Protein AF-A0A0G1J5B2-F1 (afdb_monomer)

pLDDT: mean 84.14, std 12.1, range [44.88, 95.38]

Solvent-accessible surface area (backbone atoms only — not comparable to full-atom values): 15389 Å² total; per-residue (Å²): 105,71,66,62,61,64,64,46,62,61,66,51,30,64,76,39,78,86,56,56,70,41,63,63,60,54,52,50,52,48,51,27,60,70,57,47,62,95,57,46,58,61,53,52,46,52,53,52,52,52,53,61,74,73,55,92,75,88,86,52,67,68,63,54,46,38,50,56,50,47,46,53,51,48,55,27,38,26,77,76,66,52,75,52,75,78,37,58,68,76,79,87,57,57,74,67,55,50,52,47,50,51,48,51,52,49,40,56,64,41,30,42,86,41,73,35,63,89,50,61,81,48,59,56,52,80,39,68,15,57,45,81,55,97,68,28,40,30,38,41,35,36,36,37,79,36,93,66,50,29,30,56,52,52,45,41,75,32,77,82,16,32,63,40,37,49,50,55,52,36,57,53,47,46,65,26,80,66,26,56,86,39,74,39,69,64,36,14,51,94,42,34,40,59,43,75,39,97,77,54,44,74,31,39,37,28,30,46,73,67,63,83,39,58,87,59,44,44,81,28,92,54,77,92,32,57,64,54,70,69,54,36,47,49,50,28,49,53,50,51,51,32,38,77,70,67,28,42,41,66,43,94,46,30,64,64,50,45,48,52,52,32,52,53,49,52,55,53,38,52,53,54,57,60,76,75,108

Organism: NCBI:txid1618402

Structure (mmCIF, N/CA/C/O backbone):
data_AF-A0A0G1J5B2-F1
#
_entry.id   AF-A0A0G1J5B2-F1
#
loop_
_atom_site.group_PDB
_atom_site.id
_atom_site.type_symbol
_atom_site.label_atom_id
_atom_site.label_alt_id
_atom_site.label_comp_id
_atom_site.label_asym_id
_atom_site.label_entity_id
_atom_site.label_seq_id
_atom_site.pdbx_PDB_ins_code
_atom_site.Cartn_x
_atom_site.Cartn_y
_atom_site.Cartn_z
_atom_site.occupancy
_atom_site.B_iso_or_equiv
_atom_site.auth_seq_id
_atom_site.auth_comp_id
_atom_site.auth_asym_id
_atom_site.auth_atom_id
_atom_site.pdbx_PDB_model_num
ATOM 1 N N . MET A 1 1 ? 18.701 13.550 -7.975 1.00 66.88 1 MET A N 1
ATOM 2 C CA . MET A 1 1 ? 17.396 13.453 -8.665 1.00 66.88 1 MET A CA 1
ATOM 3 C C . MET A 1 1 ? 17.499 13.577 -10.177 1.00 66.88 1 MET A C 1
ATOM 5 O O . MET A 1 1 ? 17.097 12.637 -10.845 1.00 66.88 1 MET A O 1
ATOM 9 N N . ASP A 1 2 ? 18.109 14.622 -10.740 1.00 71.00 2 ASP A N 1
ATOM 10 C CA . ASP A 1 2 ? 18.198 14.768 -12.211 1.00 71.00 2 ASP A CA 1
ATOM 11 C C . ASP A 1 2 ? 18.887 13.581 -12.911 1.00 71.00 2 ASP A C 1
ATOM 13 O O . ASP A 1 2 ? 18.412 13.097 -13.934 1.00 71.00 2 ASP A O 1
ATOM 17 N N . ARG A 1 3 ? 19.930 13.003 -12.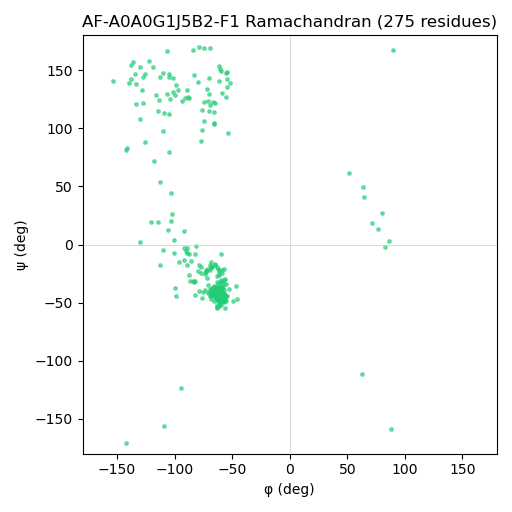291 1.00 66.94 3 ARG A N 1
ATOM 18 C CA . ARG A 1 3 ? 20.573 11.768 -12.782 1.00 66.94 3 ARG A CA 1
ATOM 19 C C . ARG A 1 3 ? 19.641 10.547 -12.797 1.00 66.94 3 ARG A C 1
ATOM 21 O O . ARG A 1 3 ? 19.709 9.763 -13.734 1.00 66.94 3 ARG A O 1
ATOM 28 N N . LEU A 1 4 ? 18.769 10.395 -11.797 1.00 71.81 4 LEU A N 1
ATOM 29 C CA . LEU A 1 4 ? 17.788 9.301 -11.730 1.00 71.81 4 LEU A CA 1
ATOM 30 C C . LEU A 1 4 ? 16.735 9.446 -12.842 1.00 71.81 4 LEU A C 1
ATOM 32 O O . LEU A 1 4 ? 16.361 8.468 -13.486 1.00 71.81 4 LEU A O 1
ATOM 36 N N . VAL A 1 5 ? 16.296 10.682 -13.093 1.00 66.81 5 VAL A N 1
ATOM 37 C CA . VAL A 1 5 ? 15.305 11.021 -14.124 1.00 66.81 5 VAL A CA 1
ATOM 38 C C . VAL A 1 5 ? 15.849 10.802 -15.542 1.00 66.81 5 VAL A C 1
ATOM 40 O O . VAL A 1 5 ? 15.108 10.352 -16.421 1.00 66.81 5 VAL A O 1
ATOM 43 N N . ASP A 1 6 ? 17.132 11.095 -15.765 1.00 64.19 6 ASP A N 1
ATOM 44 C CA . ASP A 1 6 ? 17.760 11.004 -17.086 1.00 64.19 6 ASP A CA 1
ATOM 45 C C . ASP A 1 6 ? 18.228 9.591 -17.464 1.00 64.19 6 ASP A C 1
ATOM 47 O O . ASP A 1 6 ? 18.182 9.243 -18.646 1.00 64.19 6 ASP A O 1
ATOM 51 N N . VAL A 1 7 ? 18.651 8.771 -16.494 1.00 55.06 7 VAL A N 1
ATOM 52 C CA . VAL A 1 7 ? 19.247 7.447 -16.758 1.00 55.06 7 VAL A CA 1
ATOM 53 C C . VAL A 1 7 ? 18.195 6.345 -16.951 1.00 55.06 7 VAL A C 1
ATOM 55 O O . VAL A 1 7 ? 18.415 5.446 -17.754 1.00 55.06 7 VAL A O 1
ATOM 58 N N . ASN A 1 8 ? 17.026 6.414 -16.303 1.00 56.69 8 ASN A N 1
ATOM 59 C CA . ASN A 1 8 ? 16.130 5.247 -16.230 1.00 56.69 8 ASN A CA 1
ATOM 60 C C . ASN A 1 8 ? 14.950 5.240 -17.213 1.00 56.69 8 ASN A C 1
ATOM 62 O O . ASN A 1 8 ? 14.608 4.197 -17.765 1.00 56.69 8 ASN A O 1
ATOM 66 N N . LEU A 1 9 ? 14.330 6.387 -17.500 1.00 57.84 9 LEU A N 1
ATOM 67 C CA . LEU A 1 9 ? 13.081 6.386 -18.277 1.00 57.84 9 LEU A CA 1
ATOM 68 C C . LEU A 1 9 ? 13.286 6.209 -19.786 1.00 57.84 9 LEU A C 1
ATOM 70 O O . LEU A 1 9 ? 12.328 5.902 -20.487 1.00 57.84 9 LEU A O 1
ATOM 74 N N . ARG A 1 10 ? 14.492 6.428 -20.320 1.00 55.06 10 ARG A N 1
ATOM 75 C CA . ARG A 1 10 ? 14.755 6.250 -21.760 1.00 55.06 10 ARG A CA 1
ATOM 76 C C . ARG A 1 10 ? 15.027 4.793 -22.124 1.00 55.06 10 ARG A C 1
ATOM 78 O O . ARG A 1 10 ? 14.465 4.315 -23.105 1.00 55.06 10 ARG A O 1
ATOM 85 N N . ASP A 1 11 ? 15.827 4.092 -21.325 1.00 55.94 11 ASP A N 1
ATOM 86 C CA . ASP A 1 11 ? 16.266 2.728 -21.641 1.00 55.94 11 ASP A CA 1
ATOM 87 C C . ASP A 1 11 ? 15.224 1.663 -21.272 1.00 55.94 11 ASP A C 1
ATOM 89 O O . ASP A 1 11 ? 15.107 0.653 -21.970 1.00 55.94 11 ASP A O 1
ATOM 93 N N . VAL A 1 12 ? 14.424 1.892 -20.223 1.00 56.06 12 VAL A N 1
ATOM 94 C CA . VAL A 1 12 ? 13.358 0.960 -19.820 1.00 56.06 12 VAL A CA 1
ATOM 95 C C . VAL A 1 12 ? 12.149 1.068 -20.752 1.00 56.06 12 VAL A C 1
ATOM 97 O O . VAL A 1 12 ? 11.695 0.058 -21.289 1.00 56.06 12 VAL A O 1
ATOM 100 N N . ASN A 1 13 ? 11.699 2.287 -21.064 1.00 53.47 13 ASN A N 1
ATOM 101 C CA . ASN A 1 13 ? 10.573 2.502 -21.979 1.00 53.47 13 ASN A CA 1
ATOM 102 C C . ASN A 1 13 ? 10.888 2.126 -23.440 1.00 53.47 13 ASN A C 1
ATOM 104 O O . ASN A 1 13 ? 9.974 1.874 -24.220 1.00 53.47 13 ASN A O 1
ATOM 108 N N . ALA A 1 14 ? 12.166 2.037 -23.831 1.00 53.38 14 ALA A N 1
ATOM 109 C CA . ALA A 1 14 ? 12.558 1.530 -25.148 1.00 53.38 14 ALA A CA 1
ATOM 110 C C . ALA A 1 14 ? 12.280 0.023 -25.328 1.00 53.38 14 ALA A C 1
ATOM 112 O O . ALA A 1 14 ? 12.217 -0.455 -26.461 1.00 53.38 14 ALA A O 1
ATOM 113 N N . ARG A 1 15 ? 12.117 -0.730 -24.230 1.00 54.84 15 ARG A N 1
ATOM 114 C CA . ARG A 1 15 ? 11.831 -2.176 -24.248 1.00 54.84 15 ARG A CA 1
ATOM 115 C C . ARG A 1 15 ? 10.338 -2.499 -24.343 1.00 54.84 15 ARG A C 1
ATOM 117 O O . ARG A 1 15 ? 10.001 -3.659 -24.559 1.00 54.84 15 ARG A O 1
ATOM 124 N N . ASP A 1 16 ? 9.476 -1.490 -24.237 1.00 55.84 16 ASP A N 1
ATOM 125 C CA . ASP A 1 16 ? 8.023 -1.603 -24.361 1.00 55.84 16 ASP A CA 1
ATOM 126 C C . ASP A 1 16 ? 7.511 -0.617 -25.441 1.00 55.84 16 ASP A C 1
ATOM 128 O O . ASP A 1 16 ? 7.221 0.550 -25.150 1.00 55.84 16 ASP A O 1
ATOM 132 N N . PRO A 1 17 ? 7.473 -1.037 -26.725 1.00 52.25 17 PRO A N 1
ATOM 133 C CA . PRO A 1 17 ? 7.301 -0.138 -27.872 1.00 52.25 17 PRO A CA 1
ATOM 134 C C . PRO A 1 17 ? 5.985 0.643 -27.874 1.00 52.25 17 PRO A C 1
ATOM 136 O O . PRO A 1 17 ? 5.917 1.723 -28.462 1.00 52.25 17 PRO A O 1
ATOM 139 N N . GLU A 1 18 ? 4.948 0.098 -27.235 1.00 50.38 18 GLU A N 1
ATOM 140 C CA . GLU A 1 18 ? 3.620 0.710 -27.147 1.00 50.38 18 GLU A CA 1
ATOM 141 C C . GLU A 1 18 ? 3.609 1.905 -26.174 1.00 50.38 18 GLU A C 1
ATOM 143 O O . GLU A 1 18 ? 2.850 2.853 -26.363 1.00 50.38 18 GLU A O 1
ATOM 148 N N . TYR A 1 19 ? 4.528 1.926 -25.200 1.00 55.84 19 TYR A N 1
ATOM 149 C CA . TYR A 1 19 ? 4.547 2.904 -24.107 1.00 55.84 19 TYR A CA 1
ATOM 150 C C . TYR A 1 19 ? 5.729 3.876 -24.139 1.00 55.84 19 TYR A C 1
ATOM 152 O O . TYR A 1 19 ? 5.629 4.967 -23.579 1.00 55.84 19 TYR A O 1
ATOM 160 N N . GLY A 1 20 ? 6.800 3.576 -24.883 1.00 55.19 20 GLY A N 1
ATOM 161 C CA . GLY A 1 20 ? 7.890 4.528 -25.145 1.00 55.19 20 GLY A CA 1
ATOM 162 C C . GLY A 1 20 ? 7.471 5.823 -25.854 1.00 55.19 20 GLY A C 1
ATOM 163 O O . GLY A 1 20 ? 8.273 6.754 -25.958 1.00 55.19 20 GLY A O 1
ATOM 164 N N . GLN A 1 21 ? 6.219 5.911 -26.316 1.00 57.19 21 GLN A N 1
ATOM 165 C CA . GLN A 1 21 ? 5.639 7.099 -26.945 1.00 57.19 21 GLN A CA 1
ATOM 166 C C . GLN A 1 21 ? 4.570 7.808 -26.097 1.00 57.19 21 GLN A C 1
ATOM 168 O O . GLN A 1 21 ? 4.122 8.890 -26.493 1.00 57.19 21 GLN A O 1
ATOM 173 N N . ASP A 1 22 ? 4.186 7.267 -24.934 1.00 79.88 22 ASP A N 1
ATOM 174 C CA . ASP A 1 22 ? 3.213 7.912 -24.049 1.00 79.88 22 ASP A CA 1
ATOM 175 C C . ASP A 1 22 ? 3.874 9.062 -23.275 1.00 79.88 22 ASP A C 1
ATOM 177 O O . ASP A 1 22 ? 4.433 8.920 -22.182 1.00 79.88 22 ASP A O 1
ATOM 181 N N . LYS A 1 23 ? 3.826 10.246 -23.889 1.00 83.12 23 LYS A N 1
ATOM 182 C CA . LYS A 1 23 ? 4.394 11.475 -23.327 1.00 83.12 23 LYS A CA 1
ATOM 183 C C . LYS A 1 23 ? 3.779 11.842 -21.979 1.00 83.12 23 LYS A C 1
ATOM 185 O O . LYS A 1 23 ? 4.486 12.448 -21.174 1.00 83.12 23 LYS A O 1
ATOM 190 N N . GLU A 1 24 ? 2.510 11.513 -21.729 1.00 86.38 24 GLU A N 1
ATOM 191 C CA . GLU A 1 24 ? 1.866 11.860 -20.460 1.00 86.38 24 GLU A CA 1
ATOM 192 C C . GLU A 1 24 ? 2.279 10.891 -19.355 1.00 86.38 24 GLU A C 1
ATOM 194 O O . GLU A 1 24 ? 2.603 11.349 -18.260 1.00 86.38 24 GLU A O 1
ATOM 199 N N . LEU A 1 25 ? 2.390 9.591 -19.648 1.00 86.56 25 LEU A N 1
ATOM 200 C CA . LEU A 1 25 ? 2.952 8.617 -18.709 1.00 86.56 25 LEU A CA 1
ATOM 201 C C . LEU A 1 25 ? 4.376 9.004 -18.294 1.00 86.56 25 LEU A C 1
ATOM 203 O O . LEU A 1 25 ? 4.668 9.091 -17.102 1.00 86.56 25 LEU A O 1
ATOM 207 N N . ILE A 1 26 ? 5.244 9.321 -19.260 1.00 85.94 26 ILE A N 1
ATOM 208 C CA . ILE A 1 26 ? 6.622 9.751 -18.975 1.00 85.94 26 ILE A CA 1
ATOM 209 C C . ILE A 1 26 ? 6.619 11.037 -18.140 1.00 85.94 26 ILE A C 1
ATOM 211 O O . ILE A 1 26 ? 7.379 11.159 -17.177 1.00 85.94 26 ILE A O 1
ATOM 215 N N . ARG A 1 27 ? 5.761 12.011 -18.473 1.00 89.00 27 ARG A N 1
ATOM 216 C CA . ARG A 1 27 ? 5.632 13.255 -17.699 1.00 89.00 27 ARG A CA 1
ATOM 217 C C . ARG A 1 27 ? 5.195 12.969 -16.264 1.00 89.00 27 ARG A C 1
ATOM 219 O O . ARG A 1 27 ? 5.749 13.558 -15.335 1.00 89.00 27 ARG A O 1
ATOM 226 N N . ARG A 1 28 ? 4.239 12.059 -16.081 1.00 91.00 28 ARG A N 1
ATOM 227 C CA . ARG A 1 28 ? 3.744 11.629 -14.775 1.00 91.00 28 ARG A CA 1
ATOM 228 C C . ARG A 1 28 ? 4.837 10.949 -13.959 1.00 91.00 28 ARG A C 1
ATOM 230 O O . ARG A 1 28 ? 5.118 11.421 -12.862 1.00 91.00 28 ARG A O 1
ATOM 237 N N . GLN A 1 29 ? 5.511 9.946 -14.518 1.00 92.00 29 GLN A N 1
ATOM 238 C CA . GLN A 1 29 ? 6.636 9.251 -13.883 1.00 92.00 29 GLN A CA 1
ATOM 239 C C . GLN A 1 29 ? 7.741 10.226 -13.455 1.00 92.00 29 GLN A C 1
ATOM 241 O O . GLN A 1 29 ? 8.210 10.169 -12.322 1.00 92.00 29 GLN A O 1
ATOM 246 N N . ARG A 1 30 ? 8.111 11.190 -14.310 1.00 91.81 30 ARG A N 1
ATOM 247 C CA . ARG A 1 30 ? 9.092 12.233 -13.960 1.00 91.81 30 ARG A CA 1
ATOM 248 C C . ARG A 1 30 ? 8.661 13.067 -12.762 1.00 91.81 30 ARG A C 1
ATOM 250 O O . ARG A 1 30 ? 9.469 13.301 -11.871 1.00 91.81 30 ARG A O 1
ATOM 257 N N . ARG A 1 31 ? 7.403 13.519 -12.733 1.00 92.50 31 ARG A N 1
ATOM 258 C CA . ARG A 1 31 ? 6.874 14.292 -11.599 1.00 92.50 31 ARG A CA 1
ATOM 259 C C . ARG A 1 31 ? 6.935 13.490 -10.302 1.00 92.50 31 ARG A C 1
ATOM 261 O O . ARG A 1 31 ? 7.341 14.052 -9.297 1.00 92.50 31 ARG A O 1
ATOM 268 N N . ILE A 1 32 ? 6.598 12.200 -10.351 1.00 93.31 32 ILE A N 1
ATOM 269 C CA . ILE A 1 32 ? 6.671 11.304 -9.188 1.00 93.31 32 ILE A CA 1
ATOM 270 C C . ILE A 1 32 ? 8.114 11.177 -8.701 1.00 93.31 32 ILE A C 1
ATOM 272 O O . ILE A 1 32 ? 8.380 11.392 -7.526 1.00 93.31 32 ILE A O 1
ATOM 276 N N . LEU A 1 33 ? 9.066 10.929 -9.606 1.00 93.25 33 LEU A N 1
ATOM 277 C CA . LEU A 1 33 ? 10.482 10.873 -9.240 1.00 93.25 33 LEU A CA 1
ATOM 278 C C . LEU A 1 33 ? 10.958 12.186 -8.610 1.00 93.25 33 LEU A C 1
ATOM 280 O O . LEU A 1 33 ? 11.681 12.148 -7.628 1.00 93.25 33 LEU A O 1
ATOM 284 N N . HIS A 1 34 ? 10.535 13.344 -9.121 1.00 92.62 34 HIS A N 1
ATOM 285 C CA . HIS A 1 34 ? 10.877 14.639 -8.521 1.00 92.62 34 HIS A CA 1
ATOM 286 C C . HIS A 1 34 ? 10.240 14.889 -7.146 1.00 92.62 34 HIS A C 1
ATOM 288 O O . HIS A 1 34 ? 10.730 15.755 -6.427 1.00 92.62 34 HIS A O 1
ATOM 294 N N . GLN A 1 35 ? 9.175 14.167 -6.798 1.00 93.12 35 GLN A N 1
ATOM 295 C CA . GLN A 1 35 ? 8.480 14.282 -5.516 1.00 93.12 35 GLN A CA 1
ATOM 296 C C . GLN A 1 35 ? 9.120 13.419 -4.415 1.00 93.12 35 GLN A C 1
ATOM 298 O O . GLN A 1 35 ? 8.828 13.625 -3.240 1.00 93.12 35 GLN A O 1
ATOM 303 N N . LEU A 1 36 ? 10.003 12.476 -4.767 1.00 92.75 36 LEU A N 1
ATOM 304 C CA . LEU A 1 36 ? 10.729 11.674 -3.779 1.00 92.75 36 LEU A CA 1
ATOM 305 C C . LEU A 1 36 ? 11.575 12.557 -2.847 1.00 92.75 36 LEU A C 1
ATOM 307 O O . LEU A 1 36 ? 12.095 13.598 -3.259 1.00 92.75 36 LEU A O 1
ATOM 311 N N . SER A 1 37 ? 11.741 12.097 -1.601 1.00 91.38 37 SER A N 1
ATOM 312 C CA . SER A 1 37 ? 12.535 12.780 -0.573 1.00 91.38 37 SER A CA 1
ATOM 313 C C . SER A 1 37 ? 13.945 13.119 -1.083 1.00 91.38 37 SER A C 1
ATOM 315 O O . SER A 1 37 ? 14.588 12.283 -1.726 1.00 91.38 37 SER A O 1
ATOM 317 N N . PRO A 1 38 ? 14.488 14.314 -0.778 1.00 90.00 38 PRO A N 1
ATOM 318 C CA . PRO A 1 38 ? 15.879 14.627 -1.094 1.00 90.00 38 PRO A CA 1
ATOM 319 C C . PRO A 1 38 ? 16.878 13.716 -0.359 1.00 90.00 38 PRO A C 1
ATOM 321 O O . PRO A 1 38 ? 17.996 13.569 -0.846 1.00 90.00 38 PRO A O 1
ATOM 324 N N . ASN A 1 39 ? 16.466 13.088 0.751 1.00 93.69 39 ASN A N 1
ATOM 325 C CA . ASN A 1 39 ? 17.275 12.175 1.570 1.00 93.69 39 ASN A CA 1
ATOM 326 C C . ASN A 1 39 ? 16.916 10.695 1.329 1.00 93.69 39 ASN A C 1
ATOM 328 O O . ASN A 1 39 ? 17.167 9.835 2.172 1.00 93.69 39 ASN A O 1
ATOM 332 N N . ILE A 1 40 ? 16.279 10.385 0.194 1.00 94.06 40 ILE A N 1
ATOM 333 C CA . ILE A 1 40 ? 15.778 9.036 -0.103 1.00 94.06 40 ILE A CA 1
ATOM 334 C C . ILE A 1 40 ? 16.880 7.964 -0.047 1.00 94.06 40 ILE A C 1
ATOM 336 O O . ILE A 1 40 ? 16.609 6.824 0.313 1.00 94.06 40 ILE A O 1
ATOM 340 N N . ILE A 1 41 ? 18.131 8.313 -0.368 1.00 94.50 41 ILE A N 1
ATOM 341 C CA . ILE A 1 41 ? 19.262 7.376 -0.306 1.00 94.50 41 ILE A CA 1
ATOM 342 C C . ILE A 1 41 ? 19.534 6.961 1.140 1.00 94.50 41 ILE A C 1
ATOM 344 O O . ILE A 1 41 ? 19.659 5.772 1.430 1.00 94.50 41 ILE A O 1
ATOM 348 N N . GLU A 1 42 ? 19.614 7.932 2.047 1.00 93.50 42 GLU A N 1
ATOM 349 C CA . GLU A 1 42 ? 19.842 7.702 3.469 1.00 93.50 42 GLU A CA 1
ATOM 350 C C . GLU A 1 42 ? 18.673 6.951 4.114 1.00 93.50 42 GLU A C 1
ATOM 352 O O . GLU A 1 42 ? 18.900 6.031 4.899 1.00 93.50 42 GLU A O 1
ATOM 357 N N . GLU A 1 43 ? 17.435 7.302 3.753 1.00 92.75 43 GLU A N 1
ATOM 358 C CA . GLU A 1 43 ? 16.222 6.625 4.224 1.00 92.75 43 GLU A CA 1
ATOM 359 C C . GLU A 1 43 ? 16.222 5.140 3.826 1.00 92.75 43 GLU A C 1
ATOM 361 O O . GLU A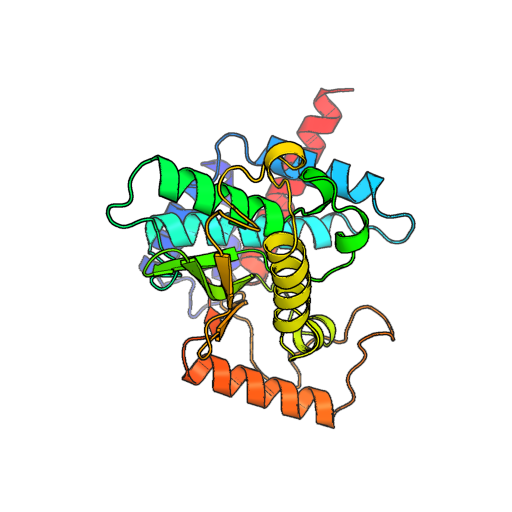 1 43 ? 16.104 4.263 4.686 1.00 92.75 43 GLU A O 1
ATOM 366 N N . LEU A 1 44 ? 16.436 4.847 2.538 1.00 94.06 44 LEU A N 1
ATOM 367 C CA . LEU A 1 44 ? 16.488 3.478 2.021 1.00 94.06 44 LEU A CA 1
ATOM 368 C C . LEU A 1 44 ? 17.663 2.680 2.605 1.00 94.06 44 LEU A C 1
ATOM 370 O O . LEU A 1 44 ? 17.516 1.496 2.910 1.00 94.06 44 LEU A O 1
ATOM 374 N N . HIS A 1 45 ? 18.822 3.313 2.807 1.00 94.19 45 HIS A N 1
ATOM 375 C CA . HIS A 1 45 ? 19.953 2.680 3.485 1.00 94.19 45 HIS A CA 1
ATOM 376 C C . HIS A 1 45 ? 19.612 2.319 4.938 1.00 94.19 45 HIS A C 1
ATOM 378 O O . HIS A 1 45 ? 19.915 1.210 5.376 1.00 94.19 45 HIS A O 1
ATOM 384 N N . GLY A 1 46 ? 18.943 3.214 5.672 1.00 90.31 46 GLY A N 1
ATOM 385 C CA . GLY A 1 46 ? 18.481 2.945 7.034 1.00 90.31 46 GLY A CA 1
ATOM 386 C C . GLY A 1 46 ? 17.506 1.766 7.103 1.00 90.31 46 GLY A C 1
ATOM 387 O O . GLY A 1 46 ? 17.654 0.899 7.966 1.00 90.31 46 GLY A O 1
ATOM 388 N N . HIS A 1 47 ? 16.563 1.681 6.159 1.00 88.62 47 HIS A N 1
ATOM 389 C CA . HIS A 1 47 ? 15.632 0.551 6.056 1.00 88.62 47 HIS A CA 1
ATOM 390 C C . HIS A 1 47 ? 16.376 -0.763 5.772 1.00 88.62 47 HIS A C 1
ATOM 392 O O . HIS A 1 47 ? 16.131 -1.772 6.436 1.00 88.62 47 HIS A O 1
ATOM 398 N N . LEU A 1 48 ? 17.337 -0.755 4.837 1.00 89.38 48 LEU A N 1
ATOM 399 C CA . LEU A 1 48 ? 18.178 -1.922 4.547 1.00 89.38 48 LEU A CA 1
ATOM 400 C C . LEU A 1 48 ? 18.948 -2.404 5.782 1.00 89.38 48 LEU A C 1
ATOM 402 O O . LEU A 1 48 ? 18.979 -3.605 6.050 1.00 89.38 48 LEU A O 1
ATOM 406 N N . GLN A 1 49 ? 19.532 -1.486 6.556 1.00 88.25 49 GLN A N 1
ATOM 407 C CA . GLN A 1 49 ? 20.239 -1.825 7.793 1.00 88.25 49 GLN A CA 1
ATOM 408 C C . GLN A 1 49 ? 19.305 -2.425 8.850 1.00 88.25 49 GLN A C 1
ATOM 410 O O . GLN A 1 49 ? 19.671 -3.407 9.497 1.00 88.25 49 GLN A O 1
ATOM 415 N N . ALA A 1 50 ? 18.106 -1.862 9.021 1.00 83.62 50 ALA A N 1
ATOM 416 C CA . ALA A 1 50 ? 17.111 -2.388 9.952 1.00 83.62 50 ALA A CA 1
ATOM 417 C C . ALA A 1 50 ? 16.712 -3.825 9.582 1.00 83.62 50 ALA A C 1
ATOM 419 O O . ALA A 1 50 ? 16.830 -4.727 10.411 1.00 83.62 50 ALA A O 1
ATOM 420 N N . ALA A 1 51 ? 16.373 -4.071 8.314 1.00 83.00 51 ALA A N 1
ATOM 421 C CA . ALA A 1 51 ? 15.994 -5.404 7.848 1.00 83.00 51 ALA A CA 1
ATOM 422 C C . ALA A 1 51 ? 17.136 -6.427 7.966 1.00 83.00 51 ALA A C 1
ATOM 424 O O . ALA A 1 51 ? 16.902 -7.586 8.316 1.00 83.00 51 ALA A O 1
ATOM 425 N N . HIS A 1 52 ? 18.380 -6.001 7.726 1.00 82.38 52 HIS A N 1
ATOM 426 C CA . HIS A 1 52 ? 19.557 -6.848 7.914 1.00 82.38 52 HIS A CA 1
ATOM 427 C C . HIS A 1 52 ? 19.746 -7.260 9.388 1.00 82.38 52 HIS A C 1
ATOM 429 O O . HIS A 1 52 ? 20.220 -8.360 9.666 1.00 82.38 52 HIS A O 1
ATOM 435 N N . ASN A 1 53 ? 19.368 -6.408 10.346 1.00 77.62 53 ASN A N 1
ATOM 436 C CA . ASN A 1 53 ? 19.453 -6.722 11.776 1.00 77.62 53 ASN A CA 1
ATOM 437 C C . ASN A 1 53 ? 18.329 -7.661 12.256 1.00 77.62 53 ASN A C 1
ATOM 439 O O . ASN A 1 53 ? 18.504 -8.367 13.250 1.00 77.62 53 ASN A O 1
ATOM 443 N N . GLU A 1 54 ? 17.191 -7.683 11.561 1.00 69.25 54 GLU A N 1
ATOM 444 C CA . GLU A 1 54 ? 16.010 -8.475 11.927 1.00 69.25 54 GLU A CA 1
ATOM 445 C C . GLU A 1 54 ? 16.023 -9.909 11.362 1.00 69.25 54 GLU A C 1
ATOM 447 O O . GLU A 1 54 ? 15.428 -10.814 11.955 1.00 69.25 54 GLU A O 1
ATOM 452 N N . GLN A 1 55 ? 16.707 -10.165 10.239 1.00 65.19 55 GLN A N 1
ATOM 453 C CA . GLN A 1 55 ? 16.664 -11.464 9.552 1.00 65.19 55 GLN A CA 1
ATOM 454 C C . GLN A 1 55 ? 17.914 -12.324 9.776 1.00 65.19 55 GLN A C 1
ATOM 456 O O . GLN A 1 55 ? 19.033 -11.935 9.464 1.00 65.19 55 GLN A O 1
ATOM 461 N N . TRP A 1 56 ? 17.707 -13.556 10.256 1.00 51.97 56 TRP A N 1
ATOM 462 C CA . TRP A 1 56 ? 18.799 -14.471 10.605 1.00 51.97 56 TRP A CA 1
ATOM 463 C C . TRP A 1 56 ? 19.273 -15.364 9.445 1.00 51.97 56 TRP A C 1
ATOM 465 O O . TRP A 1 56 ? 20.397 -15.847 9.522 1.00 51.97 56 TRP A O 1
ATOM 475 N N . HIS A 1 57 ? 18.513 -15.545 8.348 1.00 50.28 57 HIS A N 1
ATOM 476 C CA . HIS A 1 57 ? 18.945 -16.329 7.172 1.00 50.28 57 HIS A CA 1
ATOM 477 C C . HIS A 1 57 ? 18.265 -15.880 5.851 1.00 50.28 57 HIS A C 1
ATOM 479 O O . HIS A 1 57 ? 17.068 -15.619 5.841 1.00 50.28 57 HIS A O 1
ATOM 485 N N . GLU A 1 58 ? 19.031 -15.853 4.745 1.00 62.41 58 GLU A N 1
ATOM 486 C CA . GLU A 1 58 ? 18.613 -15.573 3.345 1.00 62.41 58 GLU A CA 1
ATOM 487 C C . GLU A 1 58 ? 18.075 -14.158 3.027 1.00 62.41 58 GLU A C 1
ATOM 489 O O . GLU A 1 58 ? 17.156 -13.988 2.224 1.00 62.41 58 GLU A O 1
ATOM 494 N N . PHE A 1 59 ? 18.694 -13.118 3.592 1.00 76.75 59 PHE A N 1
ATOM 495 C CA . PHE A 1 59 ? 18.396 -11.730 3.226 1.00 76.75 59 PHE A CA 1
ATOM 496 C C . PHE A 1 59 ? 18.815 -11.423 1.775 1.00 76.75 59 PHE A C 1
ATOM 498 O O . PHE A 1 59 ? 19.979 -11.578 1.402 1.00 76.75 59 PHE A O 1
ATOM 505 N N . ASN A 1 60 ? 17.864 -10.979 0.947 1.00 86.56 60 ASN A N 1
ATOM 506 C CA . ASN A 1 60 ? 18.122 -10.483 -0.405 1.00 86.56 60 ASN A CA 1
ATOM 507 C C . ASN A 1 60 ? 17.886 -8.969 -0.446 1.00 86.56 60 ASN A C 1
ATOM 509 O O . ASN A 1 60 ? 16.749 -8.520 -0.601 1.00 86.56 60 ASN A O 1
ATOM 513 N N . GLU A 1 61 ? 18.977 -8.206 -0.336 1.00 89.31 61 GLU A N 1
ATOM 514 C CA . GLU A 1 61 ? 18.992 -6.736 -0.339 1.00 89.31 61 GLU A CA 1
ATOM 515 C C . GLU A 1 61 ? 18.200 -6.144 -1.502 1.00 89.31 61 GLU A C 1
ATOM 517 O O . GLU A 1 61 ? 17.343 -5.289 -1.303 1.00 89.31 61 GLU A O 1
ATOM 522 N N . LYS A 1 62 ? 18.431 -6.639 -2.724 1.00 90.50 62 LYS A N 1
ATOM 523 C CA . LYS A 1 62 ? 17.769 -6.114 -3.923 1.00 90.50 62 LYS A CA 1
ATOM 524 C C . LYS A 1 62 ? 16.262 -6.351 -3.889 1.00 90.50 62 LYS A C 1
ATOM 526 O O . LYS A 1 62 ? 15.505 -5.479 -4.304 1.00 90.50 62 LYS A O 1
ATOM 531 N N . LEU A 1 63 ? 15.813 -7.521 -3.431 1.00 87.56 63 LEU A N 1
ATOM 532 C CA . LEU A 1 63 ? 14.383 -7.831 -3.361 1.00 87.56 63 LEU A CA 1
ATOM 533 C C . LEU A 1 63 ? 13.676 -6.984 -2.298 1.00 87.56 63 LEU A C 1
ATOM 535 O O . LEU A 1 63 ? 12.592 -6.474 -2.569 1.00 87.56 63 LEU A O 1
ATOM 539 N N . MET A 1 64 ? 14.299 -6.820 -1.128 1.00 88.75 64 MET A N 1
ATOM 540 C CA . MET A 1 64 ? 13.795 -5.947 -0.067 1.00 88.75 64 MET A CA 1
ATOM 541 C C . MET A 1 64 ? 13.720 -4.499 -0.566 1.00 88.75 64 MET A C 1
ATOM 543 O O . MET A 1 64 ? 12.641 -3.909 -0.572 1.00 88.75 64 MET A O 1
ATOM 547 N N . LEU A 1 65 ? 14.825 -3.978 -1.111 1.00 92.50 65 LEU A N 1
ATOM 548 C CA . LEU A 1 65 ? 14.897 -2.608 -1.611 1.00 92.50 65 LEU A CA 1
ATOM 549 C C . LEU A 1 65 ? 13.895 -2.360 -2.741 1.00 92.50 65 LEU A C 1
ATOM 551 O O . LEU A 1 65 ? 13.362 -1.265 -2.869 1.00 92.50 65 LEU A O 1
ATOM 555 N N . LYS A 1 66 ? 13.601 -3.373 -3.565 1.00 92.62 66 LYS A N 1
ATOM 556 C CA . LYS A 1 66 ? 12.572 -3.270 -4.605 1.00 92.62 66 LYS A CA 1
ATOM 557 C C . LYS A 1 66 ? 11.177 -3.013 -4.024 1.00 92.62 66 LYS A C 1
ATOM 559 O O . LYS A 1 66 ? 10.420 -2.261 -4.633 1.00 92.62 66 LYS A O 1
ATOM 564 N N . GLY A 1 67 ? 10.834 -3.642 -2.898 1.00 90.50 67 GLY A N 1
ATOM 565 C CA . GLY A 1 67 ? 9.579 -3.389 -2.180 1.00 90.50 67 GLY A CA 1
ATOM 566 C C . GLY A 1 67 ? 9.514 -1.952 -1.674 1.00 90.50 67 GLY A C 1
ATOM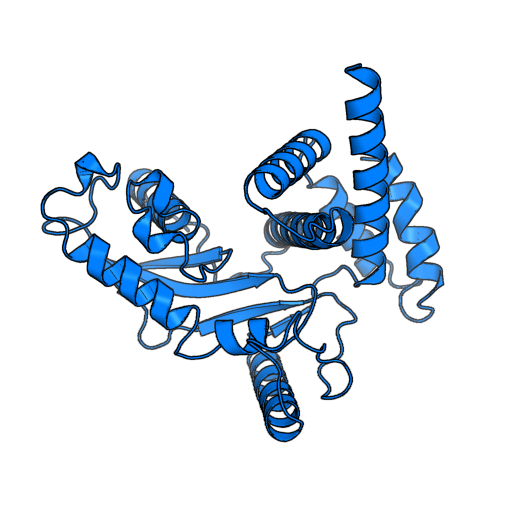 567 O O . GLY A 1 67 ? 8.636 -1.203 -2.091 1.00 90.50 67 GLY A O 1
ATOM 568 N N . GLU A 1 68 ? 10.534 -1.544 -0.920 1.00 92.19 68 GLU A N 1
ATOM 569 C CA . GLU A 1 68 ? 10.658 -0.193 -0.360 1.00 92.19 68 GLU A CA 1
ATOM 570 C C . GLU A 1 68 ? 10.597 0.899 -1.434 1.00 92.19 68 GLU A C 1
ATOM 572 O O . GLU A 1 68 ? 9.839 1.860 -1.343 1.00 92.19 68 GLU A O 1
ATOM 577 N N . VAL A 1 69 ? 11.352 0.736 -2.522 1.00 94.00 69 VAL A N 1
ATOM 578 C CA . VAL A 1 69 ? 11.328 1.678 -3.648 1.00 94.00 69 VAL A CA 1
ATOM 579 C C . VAL A 1 69 ? 9.934 1.771 -4.257 1.00 94.00 69 VAL A C 1
ATOM 581 O O . VAL A 1 69 ? 9.504 2.865 -4.620 1.00 94.00 69 VAL A O 1
ATOM 584 N N . PHE A 1 70 ? 9.219 0.652 -4.383 1.00 94.19 70 PHE A N 1
ATOM 585 C CA . PHE A 1 70 ? 7.870 0.678 -4.930 1.00 94.19 70 PHE A CA 1
ATOM 586 C C . PHE A 1 70 ? 6.907 1.452 -4.028 1.00 94.19 70 PHE A C 1
ATOM 588 O O . PHE A 1 70 ? 6.165 2.290 -4.534 1.00 94.19 70 PHE A O 1
ATOM 595 N N . GLU A 1 71 ? 6.966 1.240 -2.716 1.00 91.69 71 GLU A N 1
ATOM 596 C CA . GLU A 1 71 ? 6.160 1.979 -1.739 1.00 91.69 71 GLU A CA 1
ATOM 597 C C . GLU A 1 71 ? 6.425 3.485 -1.813 1.00 91.69 71 GLU A C 1
ATOM 599 O O . GLU A 1 71 ? 5.488 4.262 -1.984 1.00 91.69 71 GLU A O 1
ATOM 604 N N . ARG A 1 72 ? 7.694 3.910 -1.840 1.00 93.06 72 ARG A N 1
ATOM 605 C CA . ARG A 1 72 ? 8.062 5.333 -1.970 1.00 93.06 72 ARG A CA 1
ATOM 606 C C . ARG A 1 72 ? 7.568 5.966 -3.268 1.00 93.06 72 ARG A C 1
ATOM 608 O O . ARG A 1 72 ? 7.159 7.128 -3.284 1.00 93.06 72 ARG A O 1
ATOM 615 N N . LEU A 1 73 ? 7.580 5.212 -4.369 1.00 93.69 73 LEU A N 1
ATOM 616 C CA . LEU A 1 73 ? 7.006 5.670 -5.635 1.00 93.69 73 LEU A CA 1
ATOM 617 C C . LEU A 1 73 ? 5.485 5.830 -5.539 1.00 93.69 73 LEU A C 1
ATOM 619 O O . LEU A 1 73 ? 4.956 6.795 -6.087 1.00 93.69 73 LEU A O 1
ATOM 623 N N . LEU A 1 74 ? 4.791 4.926 -4.845 1.00 91.69 74 LEU A N 1
ATOM 624 C CA . LEU A 1 74 ? 3.346 5.015 -4.639 1.00 91.69 74 LEU A CA 1
ATOM 625 C C . LEU A 1 74 ? 2.954 6.156 -3.703 1.00 91.69 74 LEU A C 1
ATOM 627 O O . LEU A 1 74 ? 1.998 6.858 -4.010 1.00 91.69 74 LEU A O 1
ATOM 631 N N . GLU A 1 75 ? 3.698 6.385 -2.620 1.00 88.69 75 GLU A N 1
ATOM 632 C CA . GLU A 1 75 ? 3.503 7.535 -1.727 1.00 88.69 75 GLU A CA 1
ATOM 633 C C . GLU A 1 75 ? 3.599 8.852 -2.511 1.00 88.69 75 GLU A C 1
ATOM 635 O O . GLU A 1 75 ? 2.709 9.702 -2.448 1.00 88.69 75 GLU A O 1
ATOM 640 N N . ALA A 1 76 ? 4.655 9.007 -3.314 1.00 91.00 76 ALA A N 1
ATOM 641 C CA . ALA A 1 76 ? 4.849 10.185 -4.153 1.00 91.00 76 ALA A CA 1
ATOM 642 C C . ALA A 1 76 ? 3.787 10.303 -5.263 1.00 91.00 76 ALA A C 1
ATOM 644 O O . ALA A 1 76 ? 3.366 11.408 -5.619 1.00 91.00 76 ALA A O 1
ATOM 645 N N . GLU A 1 77 ? 3.342 9.179 -5.827 1.00 91.06 77 GLU A N 1
ATOM 646 C CA . GLU A 1 77 ? 2.268 9.156 -6.817 1.00 91.06 77 GLU A CA 1
ATOM 647 C C . GLU A 1 77 ? 0.924 9.562 -6.209 1.00 91.06 77 GLU A C 1
ATOM 649 O O . GLU A 1 77 ? 0.213 10.376 -6.806 1.00 91.06 77 GLU A O 1
ATOM 654 N N . ASP A 1 78 ? 0.608 9.070 -5.013 1.00 87.12 78 ASP A N 1
ATOM 655 C CA . ASP A 1 78 ? -0.596 9.445 -4.290 1.00 87.12 78 ASP A CA 1
ATOM 656 C C . ASP A 1 78 ? -0.602 10.942 -3.973 1.00 87.12 78 ASP A C 1
ATOM 658 O O . ASP A 1 78 ? -1.549 11.639 -4.330 1.00 87.12 78 ASP A O 1
ATOM 662 N N . GLN A 1 79 ? 0.485 11.491 -3.424 1.00 85.00 79 GLN A N 1
ATOM 663 C CA . GLN A 1 79 ? 0.588 12.927 -3.123 1.00 85.00 79 GLN A CA 1
ATOM 664 C C . GLN A 1 79 ? 0.258 13.822 -4.329 1.00 85.00 79 GLN A C 1
ATOM 666 O O . GLN A 1 79 ? -0.384 14.862 -4.174 1.00 85.00 79 GLN A O 1
ATOM 671 N N . L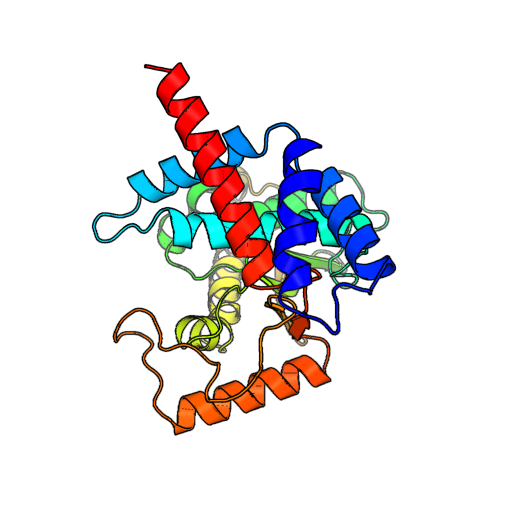EU A 1 80 ? 0.674 13.415 -5.532 1.00 86.62 80 LEU A N 1
ATOM 672 C CA . LEU A 1 80 ? 0.512 14.200 -6.756 1.00 86.62 80 LEU A CA 1
ATOM 673 C C . LEU A 1 80 ? -0.826 14.000 -7.474 1.00 86.62 80 LEU A C 1
ATOM 675 O O . LEU A 1 80 ? -1.261 14.918 -8.177 1.00 86.62 80 LEU A O 1
ATOM 679 N N . TYR A 1 81 ? -1.413 12.806 -7.387 1.00 86.25 81 TYR A N 1
ATOM 680 C CA . TYR A 1 81 ? -2.542 12.399 -8.232 1.00 86.25 81 TYR A CA 1
ATOM 681 C C . TYR A 1 81 ? -3.721 11.814 -7.467 1.00 86.25 81 TYR A C 1
ATOM 683 O O . TYR A 1 81 ? -4.688 11.426 -8.117 1.00 86.25 81 TYR A O 1
ATOM 691 N N . ASP A 1 82 ? -3.636 11.765 -6.139 1.00 80.94 82 ASP A N 1
ATOM 692 C CA . ASP A 1 82 ? -4.660 11.207 -5.262 1.00 80.94 82 ASP A CA 1
ATOM 693 C C . ASP A 1 82 ? -5.048 9.797 -5.728 1.00 80.94 82 ASP A C 1
ATOM 695 O O . ASP A 1 82 ? -6.158 9.526 -6.186 1.00 80.94 82 ASP A O 1
ATOM 699 N N . LEU A 1 83 ? -4.056 8.897 -5.723 1.00 74.31 83 LEU A N 1
ATOM 700 C CA . LEU A 1 83 ? -4.247 7.501 -6.118 1.00 74.31 83 LEU A CA 1
ATOM 701 C C . LEU A 1 83 ? -5.297 6.832 -5.242 1.00 74.31 83 LEU A C 1
ATOM 703 O O . LEU A 1 83 ? -6.012 5.937 -5.705 1.00 74.31 83 LEU A O 1
ATOM 707 N N . PHE A 1 84 ? -5.383 7.252 -3.989 1.00 72.25 84 PHE A N 1
ATOM 708 C CA . PHE A 1 84 ? -6.281 6.739 -2.984 1.00 72.25 84 PHE A CA 1
ATOM 709 C C . PHE A 1 84 ? -7.223 7.857 -2.521 1.00 72.25 84 PHE A C 1
ATOM 711 O O . PHE A 1 84 ? -7.156 8.261 -1.369 1.00 72.25 84 PHE A O 1
ATOM 718 N N . PRO A 1 85 ? -8.190 8.282 -3.356 1.00 63.53 85 PRO A N 1
ATOM 719 C CA . PRO A 1 85 ? -9.154 9.313 -2.957 1.00 63.53 85 PRO A CA 1
ATOM 720 C C . PRO A 1 85 ? -10.052 8.840 -1.803 1.00 63.53 85 PRO A C 1
ATOM 722 O O . PRO A 1 85 ? -10.707 9.632 -1.139 1.00 63.53 85 PRO A O 1
ATOM 725 N N . GLU A 1 86 ? -10.109 7.519 -1.577 1.00 59.78 86 GLU A N 1
ATOM 726 C CA . GLU A 1 86 ? -10.777 6.925 -0.421 1.00 59.78 86 GLU A CA 1
ATOM 727 C C . GLU A 1 86 ? -9.942 7.039 0.860 1.00 59.78 86 GLU A C 1
ATOM 729 O O . GLU A 1 86 ? -10.51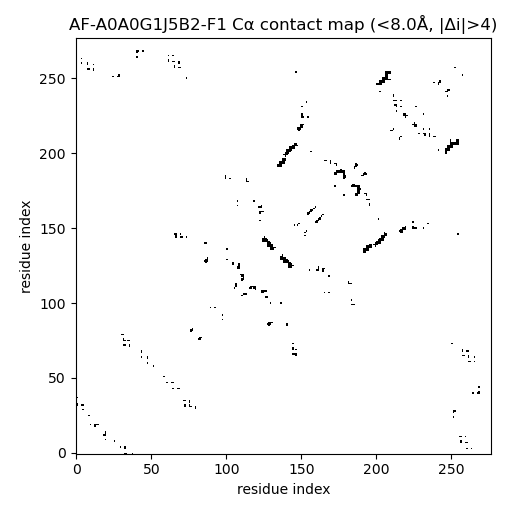7 6.883 1.930 1.00 59.78 86 GLU A O 1
ATOM 734 N N . THR A 1 87 ? -8.620 7.268 0.795 1.00 56.91 87 THR A N 1
ATOM 735 C CA . THR A 1 87 ? -7.847 7.620 1.994 1.00 56.91 87 THR A CA 1
ATOM 736 C C . THR A 1 87 ? -8.222 9.011 2.412 1.00 56.91 87 THR A C 1
ATOM 738 O O . THR A 1 87 ? -8.100 9.967 1.653 1.00 56.91 87 THR A O 1
ATOM 741 N N . ILE A 1 88 ? -8.673 9.120 3.648 1.00 52.28 88 ILE A N 1
ATOM 742 C CA . ILE A 1 88 ? -8.858 10.419 4.253 1.00 52.28 88 ILE A CA 1
ATOM 743 C C . ILE A 1 88 ? -7.487 11.053 4.396 1.00 52.28 88 ILE A C 1
ATOM 745 O O . ILE A 1 88 ? -6.695 10.719 5.272 1.00 52.28 88 ILE A O 1
ATOM 749 N N . ARG A 1 89 ? -7.228 12.002 3.505 1.00 53.31 89 ARG A N 1
ATOM 750 C CA . ARG A 1 89 ? -6.521 13.218 3.874 1.00 53.31 89 ARG A CA 1
ATOM 751 C C . ARG A 1 89 ? -7.516 13.953 4.757 1.00 53.31 89 ARG A C 1
ATOM 753 O O . ARG A 1 89 ? -8.624 14.150 4.270 1.00 53.31 89 ARG A O 1
ATOM 760 N N . PRO A 1 90 ? -7.213 14.253 6.027 1.00 47.97 90 PRO A N 1
ATOM 761 C CA . PRO A 1 90 ? -8.172 14.884 6.925 1.00 47.97 90 PRO A CA 1
ATOM 762 C C . PRO A 1 90 ? -8.724 16.163 6.281 1.00 47.97 90 PRO A C 1
ATOM 764 O O . PRO A 1 90 ? -8.090 17.217 6.289 1.00 47.97 90 PRO A O 1
ATOM 767 N N . GLU A 1 91 ? -9.888 16.042 5.645 1.00 44.88 91 GLU A N 1
ATOM 768 C CA . GLU A 1 91 ? -10.629 17.145 5.066 1.00 44.88 91 GLU A CA 1
ATOM 769 C C . GLU A 1 91 ? -11.274 17.845 6.259 1.00 44.88 91 GLU A C 1
ATOM 771 O O . GLU A 1 91 ? -12.264 17.384 6.818 1.00 44.88 91 GLU A O 1
ATOM 776 N N . GLU A 1 92 ? -10.633 18.927 6.701 1.00 49.06 92 GLU A N 1
ATOM 777 C CA . GLU A 1 92 ? -11.140 19.829 7.741 1.00 49.06 92 GLU A CA 1
ATOM 778 C C . GLU A 1 92 ? -11.321 19.190 9.130 1.00 49.06 92 GLU A C 1
ATOM 780 O O . GLU A 1 92 ? -12.340 19.368 9.801 1.00 49.06 92 GLU A O 1
ATOM 785 N N . GLU A 1 93 ? -10.300 18.486 9.615 1.00 63.94 93 GLU A N 1
ATOM 786 C CA . GLU A 1 93 ? -10.281 17.997 10.991 1.00 63.94 93 GLU A CA 1
ATOM 787 C C . GLU A 1 93 ? -9.404 18.871 11.897 1.00 63.94 93 GLU A C 1
ATOM 789 O O . GLU A 1 93 ? -8.377 19.408 11.490 1.00 63.94 93 GLU A O 1
ATOM 794 N N . THR A 1 94 ? -9.831 19.058 13.147 1.00 74.00 94 THR A N 1
ATOM 795 C CA . THR A 1 94 ? -9.041 19.756 14.170 1.00 74.00 94 THR A CA 1
ATOM 796 C C . THR A 1 94 ? -7.672 19.086 14.319 1.00 74.00 94 THR A C 1
ATOM 798 O O . THR A 1 94 ? -7.598 17.862 14.212 1.00 74.00 94 THR A O 1
ATOM 801 N N . GLU A 1 95 ? -6.615 19.843 14.639 1.00 78.38 95 GLU A N 1
ATOM 802 C CA . GLU A 1 95 ? -5.246 19.308 14.824 1.00 78.38 95 GLU A CA 1
ATOM 803 C C . GLU A 1 95 ? -5.215 18.042 15.704 1.00 78.38 95 GLU A C 1
ATOM 805 O O . GLU A 1 95 ? -4.490 17.091 15.417 1.00 78.38 95 GLU A O 1
ATOM 810 N N . ASP A 1 96 ? -6.076 17.978 16.725 1.00 80.81 96 ASP A N 1
ATOM 811 C CA . ASP A 1 96 ? -6.221 16.812 17.601 1.00 80.81 96 ASP A CA 1
ATOM 812 C C . ASP A 1 96 ? -6.656 15.528 16.885 1.00 80.81 96 ASP A C 1
ATOM 814 O O . ASP A 1 96 ? -6.138 14.453 17.183 1.00 80.81 96 ASP A O 1
ATOM 818 N N . LYS A 1 97 ? -7.591 15.613 15.938 1.00 78.25 97 LYS A N 1
ATOM 819 C CA . LYS A 1 97 ? -8.093 14.441 15.212 1.00 78.25 97 LYS A CA 1
ATOM 820 C C . LYS A 1 97 ? -7.069 13.928 14.215 1.00 78.25 97 LYS A C 1
ATOM 822 O O . LYS A 1 97 ? -6.864 12.721 14.124 1.00 78.25 97 LYS A O 1
ATOM 827 N N . GLN A 1 98 ? -6.373 14.843 13.540 1.00 78.94 98 GLN A N 1
ATOM 828 C CA . GLN A 1 98 ? -5.257 14.486 12.675 1.00 78.94 98 GLN A CA 1
ATOM 829 C C . GLN A 1 98 ? -4.158 13.779 13.478 1.00 78.94 98 GLN A C 1
ATOM 831 O O . GLN A 1 98 ? -3.720 12.698 13.093 1.00 78.94 98 GLN A O 1
ATOM 836 N N . ARG A 1 99 ? -3.782 14.326 14.642 1.00 84.62 99 ARG A N 1
ATOM 837 C CA . ARG A 1 99 ? -2.790 13.714 15.537 1.00 84.62 99 ARG A CA 1
ATOM 838 C C . ARG A 1 99 ? -3.197 12.305 15.976 1.00 84.62 99 ARG A C 1
ATOM 840 O O . ARG A 1 99 ? -2.368 11.395 15.982 1.00 84.62 99 ARG A O 1
ATOM 847 N N . VAL A 1 100 ? -4.460 12.104 16.355 1.00 84.94 100 VAL A N 1
ATOM 848 C CA . VAL A 1 100 ? -4.958 10.774 16.742 1.00 84.94 100 VAL A CA 1
ATOM 849 C C . VAL A 1 100 ? -5.014 9.832 15.537 1.00 84.94 100 VAL A C 1
ATOM 851 O O . VAL A 1 100 ? -4.620 8.678 15.670 1.00 84.94 100 VAL A O 1
ATOM 854 N N . GLY A 1 101 ? -5.410 10.305 14.354 1.00 82.69 101 GLY A N 1
ATOM 855 C CA . GLY A 1 101 ? -5.357 9.529 13.112 1.00 82.69 101 GLY A CA 1
ATOM 856 C C . GLY A 1 101 ? -3.940 9.044 12.790 1.00 82.69 101 GLY A C 1
ATOM 857 O O . GLY A 1 101 ? -3.734 7.852 12.578 1.00 82.69 101 GLY A O 1
ATOM 858 N N . GLU A 1 102 ? -2.949 9.934 12.852 1.00 83.94 102 GLU A N 1
ATOM 859 C CA . GLU A 1 102 ? -1.526 9.597 12.694 1.00 83.94 102 GLU A CA 1
ATOM 860 C C . GLU A 1 102 ? -1.045 8.607 13.766 1.00 83.94 102 GLU A C 1
ATOM 862 O O . GLU A 1 102 ? -0.298 7.676 13.467 1.00 83.94 102 GLU A O 1
ATOM 867 N N . THR A 1 103 ? -1.524 8.753 15.005 1.00 88.50 103 THR A N 1
ATOM 868 C CA . THR A 1 103 ? -1.235 7.815 16.102 1.00 88.50 103 THR A CA 1
ATOM 869 C C . THR A 1 103 ? -1.788 6.420 15.804 1.00 88.50 103 THR A C 1
ATOM 871 O O . THR A 1 103 ? -1.085 5.429 15.993 1.00 88.50 103 THR A O 1
ATOM 874 N N . ILE A 1 104 ? -3.021 6.328 15.293 1.00 88.19 104 ILE A N 1
ATOM 875 C CA . ILE A 1 104 ? -3.624 5.057 14.877 1.00 88.19 104 ILE A CA 1
ATOM 876 C C . ILE A 1 104 ? -2.814 4.448 13.732 1.00 88.19 104 ILE A C 1
ATOM 878 O O . ILE A 1 104 ? -2.480 3.272 13.802 1.00 88.19 104 ILE A O 1
ATOM 882 N N . LEU A 1 105 ? -2.449 5.224 12.708 1.00 84.81 105 LEU A N 1
ATOM 883 C CA . LEU A 1 105 ? -1.630 4.728 11.596 1.00 84.81 105 LEU A CA 1
ATOM 884 C C . LEU A 1 105 ? -0.287 4.173 12.083 1.00 84.81 105 LEU A C 1
ATOM 886 O O . LEU A 1 105 ? 0.063 3.041 11.749 1.00 84.81 105 LEU A O 1
ATOM 890 N N . GLY A 1 106 ? 0.419 4.925 12.931 1.00 86.56 106 GLY A N 1
ATOM 891 C CA . GLY A 1 106 ? 1.689 4.489 13.507 1.00 86.56 106 GLY A CA 1
ATOM 892 C C . GLY A 1 106 ? 1.549 3.209 14.329 1.00 86.56 106 GLY A C 1
ATOM 893 O O . GLY A 1 106 ? 2.388 2.316 14.215 1.00 86.56 106 GLY A O 1
ATOM 894 N N . LEU A 1 107 ? 0.474 3.091 15.111 1.00 88.44 107 LEU A N 1
ATOM 895 C CA . LEU A 1 107 ? 0.163 1.883 15.872 1.00 88.44 107 LEU A CA 1
ATOM 896 C C . LEU A 1 107 ? -0.081 0.687 14.952 1.00 88.44 107 LEU A C 1
ATOM 898 O O . LEU A 1 107 ? 0.433 -0.395 15.216 1.00 88.44 107 LEU A O 1
ATOM 902 N N . MET A 1 108 ? -0.875 0.864 13.897 1.00 87.81 108 MET A N 1
ATOM 903 C CA . MET A 1 108 ? -1.202 -0.229 12.987 1.00 87.81 108 MET A CA 1
ATOM 904 C C . MET A 1 108 ? 0.036 -0.718 12.234 1.00 87.81 108 MET A C 1
ATOM 906 O O . MET A 1 108 ? 0.173 -1.917 12.028 1.00 87.81 108 MET A O 1
ATOM 910 N N . GLN A 1 109 ? 0.944 0.182 11.855 1.00 84.38 109 GLN A N 1
ATOM 911 C CA . GLN A 1 109 ? 2.184 -0.163 11.156 1.00 84.38 109 GLN A CA 1
ATOM 912 C C . GLN A 1 109 ? 3.226 -0.795 12.089 1.00 84.38 109 GLN A C 1
ATOM 914 O O . GLN A 1 109 ? 3.905 -1.745 11.704 1.00 84.38 109 GLN A O 1
ATOM 919 N N . ASN A 1 110 ? 3.362 -0.279 13.313 1.00 85.62 110 ASN A N 1
ATOM 920 C CA . ASN A 1 110 ? 4.379 -0.717 14.265 1.00 85.62 110 ASN A CA 1
ATOM 921 C C . ASN A 1 110 ? 3.826 -0.741 15.704 1.00 85.62 110 ASN A C 1
ATOM 923 O O . ASN A 1 110 ? 4.067 0.196 16.475 1.00 85.62 110 ASN A O 1
ATOM 927 N N . PRO A 1 111 ? 3.098 -1.808 16.082 1.00 88.62 111 PRO A N 1
ATOM 928 C CA . PRO A 1 111 ? 2.541 -1.950 17.423 1.00 88.62 111 PRO A CA 1
ATOM 929 C C . PRO A 1 111 ? 3.601 -1.944 18.537 1.00 88.62 111 PRO A C 1
ATOM 931 O O . PRO A 1 111 ? 3.357 -1.368 19.602 1.00 88.62 111 PRO A O 1
ATOM 934 N N . GLY A 1 112 ? 4.788 -2.516 18.301 1.00 87.38 112 GLY A N 1
ATOM 935 C CA . GLY A 1 112 ? 5.902 -2.534 19.254 1.00 87.38 112 GLY A CA 1
ATOM 936 C C . GLY A 1 112 ? 6.330 -1.144 19.740 1.00 87.38 112 GLY A C 1
ATOM 937 O O . GLY A 1 112 ? 6.610 -0.959 20.925 1.00 87.38 112 GLY A O 1
ATOM 938 N N . ARG A 1 113 ? 6.254 -0.100 18.895 1.00 87.25 113 ARG A N 1
ATOM 939 C CA . ARG A 1 113 ? 6.511 1.300 19.320 1.00 87.25 113 ARG A CA 1
ATOM 940 C C . ARG A 1 113 ? 5.590 1.789 20.440 1.00 87.25 113 ARG A C 1
ATOM 942 O O . ARG A 1 113 ? 5.953 2.720 21.155 1.00 87.25 113 ARG A O 1
ATOM 949 N N . PHE A 1 114 ? 4.431 1.158 20.598 1.00 90.00 114 PHE A N 1
ATOM 950 C CA . PHE A 1 114 ? 3.428 1.467 21.614 1.00 90.00 114 PHE A CA 1
ATOM 951 C C . PHE A 1 114 ? 3.412 0.407 22.733 1.00 90.00 114 PHE A C 1
ATOM 953 O O . PHE A 1 114 ? 2.507 0.389 23.565 1.00 90.00 114 PHE A O 1
ATOM 960 N N . GLY A 1 115 ? 4.420 -0.473 22.791 1.00 89.31 115 GLY A N 1
ATOM 961 C CA . GLY A 1 115 ? 4.560 -1.508 23.818 1.00 89.31 115 GLY A CA 1
ATOM 962 C C . GLY A 1 115 ? 3.702 -2.754 23.584 1.00 89.31 115 GLY A C 1
ATOM 963 O O . GLY A 1 115 ? 3.321 -3.411 24.554 1.00 89.31 115 GLY A O 1
ATOM 964 N N . PHE A 1 116 ? 3.377 -3.066 22.324 1.00 90.06 116 PHE A N 1
ATOM 965 C CA . PHE A 1 116 ? 2.650 -4.277 21.917 1.00 90.06 116 PHE A CA 1
ATOM 966 C C . PHE A 1 116 ? 3.538 -5.227 21.100 1.00 90.06 116 PHE A C 1
ATOM 968 O O . PHE A 1 116 ? 3.180 -5.632 19.997 1.00 90.06 116 PHE A O 1
ATOM 975 N N . ASP A 1 117 ? 4.701 -5.592 21.645 1.00 87.31 117 ASP A N 1
ATOM 976 C CA . ASP A 1 117 ? 5.696 -6.446 20.969 1.00 87.31 117 ASP A CA 1
ATOM 977 C C . ASP A 1 117 ? 5.129 -7.826 20.565 1.00 87.31 117 ASP A C 1
ATOM 979 O O . ASP A 1 117 ? 5.594 -8.472 19.626 1.00 87.31 117 ASP A O 1
ATOM 983 N N . ASP A 1 118 ? 4.085 -8.299 21.255 1.00 86.50 118 ASP A N 1
ATOM 984 C CA . ASP A 1 118 ? 3.378 -9.539 20.921 1.00 86.50 118 ASP A CA 1
ATOM 985 C C . ASP A 1 118 ? 2.594 -9.454 19.598 1.00 86.50 118 ASP A C 1
ATOM 987 O O . ASP A 1 118 ? 2.216 -10.484 19.029 1.00 86.50 118 ASP A O 1
ATOM 991 N N . MET A 1 119 ? 2.390 -8.241 19.078 1.00 87.44 119 MET A N 1
ATOM 992 C CA . MET A 1 119 ? 1.657 -7.953 17.845 1.00 87.44 119 MET A CA 1
ATOM 993 C C . MET A 1 119 ? 2.550 -7.685 16.633 1.00 87.44 119 MET A C 1
ATOM 995 O O . MET A 1 119 ? 2.030 -7.653 15.520 1.00 87.44 119 MET A O 1
ATOM 999 N N . ASP A 1 120 ? 3.871 -7.592 16.795 1.00 76.94 120 ASP A N 1
ATOM 1000 C CA . ASP A 1 120 ? 4.803 -7.335 15.681 1.00 76.94 120 ASP A CA 1
ATOM 1001 C C . ASP A 1 120 ? 4.804 -8.455 14.626 1.00 76.94 120 ASP A C 1
ATOM 1003 O O . ASP A 1 120 ? 5.194 -8.265 13.477 1.00 76.94 120 ASP A O 1
ATOM 1007 N N . SER A 1 121 ? 4.325 -9.647 14.996 1.00 76.56 121 SER A N 1
ATOM 1008 C CA . SER A 1 121 ? 4.176 -10.782 14.077 1.00 76.56 121 SER A CA 1
ATOM 1009 C C . SER A 1 121 ? 2.897 -10.747 13.228 1.00 76.56 121 SER A C 1
ATOM 1011 O O . SER A 1 121 ? 2.724 -11.594 12.340 1.00 76.56 121 SER A O 1
ATOM 1013 N N . LEU A 1 122 ? 1.979 -9.811 13.500 1.00 83.25 122 LEU A N 1
ATOM 1014 C CA . LEU A 1 122 ? 0.757 -9.652 12.721 1.00 83.25 122 LEU A CA 1
ATOM 1015 C C . LEU A 1 122 ? 1.086 -9.107 11.329 1.00 83.25 122 LEU A C 1
ATOM 1017 O O . LEU A 1 122 ? 1.981 -8.292 11.134 1.00 83.25 122 LEU A O 1
ATOM 1021 N N . SER A 1 123 ? 0.350 -9.579 10.322 1.00 77.12 123 SER A N 1
ATOM 1022 C CA . SER A 1 123 ? 0.411 -8.956 9.001 1.00 77.12 123 SER A CA 1
ATOM 1023 C C . SER A 1 123 ? -0.349 -7.643 9.066 1.00 77.12 123 SER A C 1
ATOM 1025 O O . SER A 1 123 ? -1.578 -7.666 9.098 1.00 77.12 123 SER A O 1
ATOM 1027 N N . ASN A 1 124 ? 0.379 -6.536 9.078 1.00 80.81 124 ASN A N 1
ATOM 1028 C CA . ASN A 1 124 ? -0.188 -5.199 9.106 1.00 80.81 124 ASN A CA 1
ATOM 1029 C C . ASN A 1 124 ? -0.141 -4.594 7.698 1.00 80.81 124 ASN A C 1
ATOM 1031 O O . ASN A 1 124 ? 0.896 -4.711 7.048 1.00 80.81 124 ASN A O 1
ATOM 1035 N N . PRO A 1 125 ? -1.254 -4.029 7.204 1.00 79.81 125 PRO A N 1
ATOM 1036 C CA . PRO A 1 125 ? -1.254 -3.246 5.975 1.00 79.81 125 PRO A CA 1
ATOM 1037 C C . PRO A 1 125 ? -0.358 -2.012 6.042 1.00 79.81 125 PRO A C 1
ATOM 1039 O O . PRO A 1 125 ? -0.248 -1.393 7.103 1.00 79.81 125 PRO A O 1
ATOM 1042 N N . ASP A 1 126 ? 0.161 -1.607 4.885 1.00 73.56 126 ASP A N 1
ATOM 1043 C CA . ASP A 1 126 ? 0.999 -0.411 4.753 1.00 73.56 126 ASP A CA 1
ATOM 1044 C C . ASP A 1 126 ? 0.224 0.873 5.080 1.00 73.56 126 ASP A C 1
ATOM 1046 O O . ASP A 1 126 ? 0.713 1.750 5.791 1.00 73.56 126 ASP A O 1
ATOM 1050 N N . LEU A 1 127 ? -1.005 0.996 4.568 1.00 76.19 127 LEU A N 1
ATOM 1051 C CA . LEU A 1 127 ? -1.803 2.219 4.654 1.00 76.19 127 LEU A CA 1
ATOM 1052 C C . LEU A 1 127 ? -3.268 1.930 4.991 1.00 76.19 127 LEU A C 1
ATOM 1054 O O . LEU A 1 127 ? -3.820 0.873 4.667 1.00 76.19 127 LEU A O 1
ATOM 1058 N N . PHE A 1 128 ? -3.932 2.920 5.592 1.00 79.44 128 PHE A N 1
ATOM 1059 C CA . PHE A 1 128 ? -5.349 2.856 5.940 1.00 79.44 128 PHE A CA 1
ATOM 1060 C C . PHE A 1 128 ? -6.087 4.133 5.554 1.00 79.44 128 PHE A C 1
ATOM 1062 O O . PHE A 1 128 ? -5.556 5.233 5.670 1.00 79.44 128 PHE A O 1
ATOM 1069 N N . SER A 1 129 ? -7.353 3.975 5.174 1.00 79.31 129 SER A N 1
ATOM 1070 C CA . SER A 1 129 ? -8.335 5.051 5.245 1.00 79.31 129 SER A CA 1
ATOM 1071 C C . SER A 1 129 ? -9.053 5.005 6.587 1.00 79.31 129 SER A C 1
ATOM 1073 O O . SER A 1 129 ? -9.603 3.961 6.959 1.00 79.31 129 SER A O 1
ATOM 1075 N N . ILE A 1 130 ? -9.046 6.130 7.300 1.00 81.94 130 ILE A N 1
ATOM 1076 C CA . ILE A 1 130 ? -9.667 6.281 8.614 1.00 81.94 130 ILE A CA 1
ATOM 1077 C C . ILE A 1 130 ? -10.588 7.493 8.582 1.00 81.94 130 ILE A C 1
ATOM 1079 O O . ILE A 1 130 ? -10.119 8.602 8.348 1.00 81.94 130 ILE A O 1
ATOM 1083 N N . ARG A 1 131 ? -11.876 7.299 8.880 1.00 83.69 131 ARG A N 1
ATOM 1084 C CA . ARG A 1 131 ? -12.839 8.397 9.048 1.00 83.69 131 ARG A CA 1
ATOM 1085 C C . ARG A 1 131 ? -13.276 8.561 10.482 1.00 83.69 131 ARG A C 1
ATOM 1087 O O . ARG A 1 131 ? -13.426 7.574 11.194 1.00 83.69 131 ARG A O 1
ATOM 1094 N N . PHE A 1 132 ? -13.560 9.787 10.889 1.00 82.69 132 PHE A N 1
ATOM 1095 C CA . PHE A 1 132 ? -14.164 10.048 12.185 1.00 82.69 132 PHE A CA 1
ATOM 1096 C C . PHE A 1 132 ? -15.690 10.136 12.059 1.00 82.69 132 PHE A C 1
ATOM 1098 O O . PHE A 1 132 ? -16.221 10.934 11.287 1.00 82.69 132 PHE A O 1
ATOM 1105 N N . GLU A 1 133 ? -16.416 9.316 12.817 1.00 83.81 133 GLU A N 1
ATOM 1106 C CA . GLU A 1 133 ? -17.880 9.329 12.866 1.00 83.81 133 GLU A CA 1
ATOM 1107 C C . GLU A 1 133 ? -18.371 9.281 14.314 1.00 83.81 133 GLU A C 1
ATOM 1109 O O . GLU A 1 133 ? -18.097 8.332 15.053 1.00 83.81 133 GLU A O 1
ATOM 1114 N N . GLY A 1 134 ? -19.135 10.301 14.715 1.00 84.44 134 GLY A N 1
ATOM 1115 C CA . GLY A 1 134 ? -19.575 10.452 16.101 1.00 84.44 134 GLY A CA 1
ATOM 1116 C C . GLY A 1 134 ? -18.371 10.633 17.022 1.00 84.44 134 GLY A C 1
ATOM 1117 O O . GLY A 1 134 ? -17.687 11.641 16.916 1.00 84.44 134 GLY A O 1
ATOM 1118 N N . ASP A 1 135 ? -18.107 9.637 17.871 1.00 84.81 135 ASP A N 1
ATOM 1119 C CA . ASP A 1 135 ? -16.962 9.596 18.793 1.00 84.81 135 ASP A CA 1
ATOM 1120 C C . ASP A 1 135 ? -15.969 8.469 18.450 1.00 84.81 135 ASP A C 1
ATOM 1122 O O . ASP A 1 135 ? -15.218 8.010 19.313 1.00 84.81 135 ASP A O 1
ATOM 1126 N N . SER A 1 136 ? -16.004 7.940 17.224 1.00 88.81 136 SER A N 1
ATOM 1127 C CA . SER A 1 136 ? -15.197 6.781 16.824 1.00 88.81 136 SER A CA 1
ATOM 1128 C C . SER A 1 136 ? -14.390 7.027 15.555 1.00 88.81 136 SER A C 1
ATOM 1130 O O . SER A 1 136 ? -14.872 7.641 14.606 1.00 88.81 136 SER A O 1
ATOM 1132 N N . TYR A 1 137 ? -13.184 6.464 15.525 1.00 89.12 137 TYR A N 1
ATOM 1133 C CA . TYR A 1 137 ? -12.372 6.334 14.318 1.00 89.12 137 TYR A CA 1
ATOM 1134 C C . TYR A 1 137 ? -12.749 5.034 13.613 1.00 89.12 137 TYR A C 1
ATOM 1136 O O . TYR A 1 137 ? -12.748 3.965 14.220 1.00 89.12 137 TYR A O 1
ATOM 1144 N N . ILE A 1 138 ? -13.100 5.113 12.337 1.00 89.50 138 ILE A N 1
ATOM 1145 C CA . ILE A 1 138 ? -13.579 3.997 11.532 1.00 89.50 138 ILE A CA 1
ATOM 1146 C C . ILE A 1 138 ? -12.555 3.714 10.439 1.00 89.50 138 ILE A C 1
ATOM 1148 O O . ILE A 1 138 ? -12.364 4.531 9.543 1.00 89.50 138 ILE A O 1
ATOM 1152 N N . ILE A 1 139 ? -11.928 2.541 10.493 1.00 89.75 139 ILE A N 1
ATOM 1153 C CA . ILE A 1 139 ? -11.063 2.033 9.429 1.00 89.75 139 ILE A CA 1
ATOM 1154 C C . ILE A 1 139 ? -11.956 1.525 8.293 1.00 89.75 139 ILE A C 1
ATOM 1156 O O . ILE A 1 139 ? -12.723 0.573 8.470 1.00 89.75 139 ILE A O 1
ATOM 1160 N N . GLU A 1 140 ? -11.868 2.157 7.126 1.00 87.12 140 GLU A N 1
ATOM 1161 C CA . GLU A 1 140 ? -12.709 1.835 5.967 1.00 87.12 140 GLU A CA 1
ATO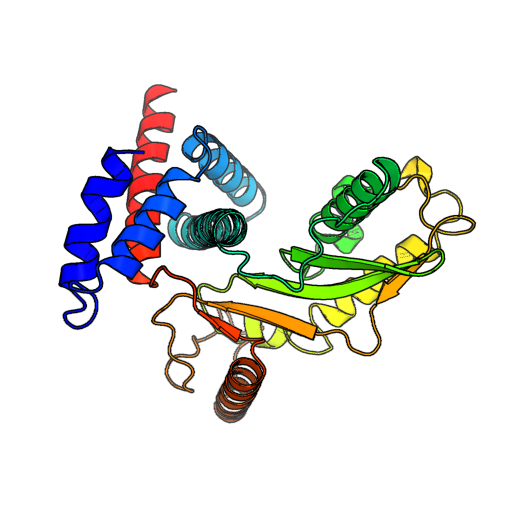M 1162 C C . GLU A 1 140 ? -12.010 0.942 4.958 1.00 87.12 140 GLU A C 1
ATOM 1164 O O . GLU A 1 140 ? -12.587 -0.035 4.483 1.00 87.12 140 GLU A O 1
ATOM 1169 N N . THR A 1 141 ? -10.756 1.253 4.661 1.00 86.06 141 THR A N 1
ATOM 1170 C CA . THR A 1 141 ? -9.994 0.554 3.632 1.00 86.06 141 THR A CA 1
ATOM 1171 C C . THR A 1 141 ? -8.575 0.352 4.127 1.00 86.06 141 THR A C 1
ATOM 1173 O O . THR A 1 141 ? -8.002 1.260 4.722 1.00 86.06 141 THR A O 1
ATOM 1176 N N . SER A 1 142 ? -7.994 -0.819 3.878 1.00 87.88 142 SER A N 1
ATOM 1177 C CA . SER A 1 142 ? -6.542 -0.993 3.957 1.00 87.88 142 SER A CA 1
ATOM 1178 C C . SER A 1 142 ? -5.946 -1.066 2.562 1.00 87.88 142 SER A C 1
ATOM 1180 O O . SER A 1 142 ? -6.553 -1.649 1.659 1.00 87.88 142 SER A O 1
ATOM 1182 N N . ILE A 1 143 ? -4.760 -0.503 2.396 1.00 87.06 143 ILE A N 1
ATOM 1183 C CA . ILE A 1 143 ? -4.096 -0.347 1.110 1.00 87.06 143 ILE A CA 1
ATOM 1184 C C . ILE A 1 143 ? -2.694 -0.916 1.231 1.00 87.06 143 ILE A C 1
ATOM 1186 O O . ILE A 1 143 ? -1.989 -0.620 2.188 1.00 87.06 143 ILE A O 1
ATOM 1190 N N . GLU A 1 144 ? -2.323 -1.728 0.249 1.00 89.56 144 GLU A N 1
ATOM 1191 C CA . GLU A 1 144 ? -1.059 -2.455 0.252 1.00 89.56 144 GLU A CA 1
ATOM 1192 C C . GLU A 1 144 ? -0.355 -2.346 -1.102 1.00 89.56 144 GLU A C 1
ATOM 1194 O O . GLU A 1 144 ? -0.978 -2.511 -2.163 1.00 89.56 144 GLU A O 1
ATOM 1199 N N . ALA A 1 145 ? 0.958 -2.139 -1.075 1.00 90.50 145 ALA A N 1
ATOM 1200 C CA . ALA A 1 145 ? 1.799 -2.185 -2.259 1.00 90.50 145 ALA A CA 1
ATOM 1201 C C . ALA A 1 145 ? 2.291 -3.617 -2.523 1.00 90.50 145 ALA A C 1
ATOM 1203 O O . ALA A 1 145 ? 2.871 -4.275 -1.663 1.00 90.50 145 ALA A O 1
ATOM 1204 N N . LYS A 1 146 ? 2.090 -4.139 -3.740 1.00 90.81 146 LYS A N 1
ATOM 1205 C CA . LYS A 1 146 ? 2.547 -5.490 -4.112 1.00 90.81 146 LYS A CA 1
ATOM 1206 C C . LYS A 1 146 ? 3.327 -5.505 -5.415 1.00 90.81 146 LYS A C 1
ATOM 1208 O O . LYS A 1 146 ? 2.756 -5.436 -6.498 1.00 90.81 146 LYS A O 1
ATOM 1213 N N . THR A 1 147 ? 4.641 -5.707 -5.314 1.00 87.50 147 THR A N 1
ATOM 1214 C CA . THR A 1 147 ? 5.516 -5.968 -6.473 1.00 87.50 147 THR A CA 1
ATOM 1215 C C . THR A 1 147 ? 5.315 -7.368 -7.061 1.00 87.50 147 THR A C 1
ATOM 1217 O O . THR A 1 147 ? 5.596 -7.594 -8.238 1.00 87.50 147 THR A O 1
ATOM 1220 N N . HIS A 1 148 ? 4.796 -8.300 -6.256 1.00 85.19 148 HIS A N 1
ATOM 1221 C CA . HIS A 1 148 ? 4.511 -9.679 -6.634 1.00 85.19 148 HIS A CA 1
ATOM 1222 C C . HIS A 1 148 ? 3.166 -10.128 -6.055 1.00 85.19 148 HIS A C 1
ATOM 1224 O O . HIS A 1 148 ? 2.812 -9.776 -4.931 1.00 85.19 148 HIS A O 1
ATOM 1230 N N . LEU A 1 149 ? 2.432 -10.920 -6.837 1.00 89.81 149 LEU A N 1
ATOM 1231 C CA . LEU A 1 149 ? 1.187 -11.559 -6.424 1.00 89.81 149 LEU A CA 1
ATOM 1232 C C . LEU A 1 149 ? 1.478 -13.033 -6.188 1.00 89.81 149 LEU A C 1
ATOM 1234 O O . LEU A 1 149 ? 1.785 -13.745 -7.139 1.00 89.81 149 LEU A O 1
ATOM 1238 N N . ASP A 1 150 ? 1.412 -13.487 -4.944 1.00 89.62 150 ASP A N 1
ATOM 1239 C CA . ASP A 1 150 ? 1.705 -14.871 -4.583 1.00 89.62 150 ASP A CA 1
ATOM 1240 C C . ASP A 1 150 ? 0.760 -15.379 -3.480 1.00 89.62 150 ASP A C 1
ATOM 1242 O O . ASP A 1 150 ? -0.233 -14.740 -3.118 1.00 89.62 150 ASP A O 1
ATOM 1246 N N . GLY A 1 151 ? 1.041 -16.561 -2.933 1.00 86.69 151 GLY A N 1
ATOM 1247 C CA . GLY A 1 151 ? 0.215 -17.123 -1.872 1.00 86.69 151 GLY A CA 1
ATOM 1248 C C . GLY A 1 151 ? 0.323 -16.380 -0.541 1.00 86.69 151 GLY A C 1
ATOM 1249 O O . GLY A 1 151 ? -0.612 -16.473 0.256 1.00 86.69 151 GLY A O 1
ATOM 1250 N N . ARG A 1 152 ? 1.403 -15.622 -0.291 1.00 88.00 152 ARG A N 1
ATOM 1251 C CA . ARG A 1 152 ? 1.474 -14.711 0.860 1.00 88.00 152 ARG A CA 1
ATOM 1252 C C . ARG A 1 152 ? 0.499 -13.563 0.641 1.00 88.00 152 ARG A C 1
ATOM 1254 O O . ARG A 1 152 ? -0.294 -13.301 1.541 1.00 88.00 152 ARG A O 1
ATOM 1261 N N . THR A 1 153 ? 0.486 -12.949 -0.545 1.00 90.19 153 THR A N 1
ATOM 1262 C CA . THR A 1 153 ? -0.508 -11.921 -0.896 1.00 90.19 153 THR A CA 1
ATOM 1263 C C . THR A 1 153 ? -1.925 -12.454 -0.707 1.00 90.19 153 THR A C 1
ATOM 1265 O O . THR A 1 153 ? -2.728 -11.837 -0.017 1.00 90.19 153 THR A O 1
ATOM 1268 N N . ARG A 1 154 ? -2.221 -13.649 -1.232 1.00 91.56 154 ARG A N 1
ATOM 1269 C CA . ARG A 1 154 ? -3.527 -14.296 -1.049 1.00 91.56 154 ARG A CA 1
ATOM 1270 C C . ARG A 1 154 ? -3.882 -14.479 0.426 1.00 91.56 154 ARG A C 1
ATOM 1272 O O . ARG A 1 154 ? -5.024 -14.262 0.816 1.00 91.56 154 ARG A O 1
ATOM 1279 N N . HIS A 1 155 ? -2.931 -14.928 1.244 1.00 90.12 155 HIS A N 1
ATOM 1280 C CA . HIS A 1 155 ? -3.162 -15.114 2.673 1.00 90.12 155 HIS A CA 1
ATOM 1281 C C . HIS A 1 155 ? -3.464 -13.781 3.370 1.00 90.12 155 HIS A C 1
ATOM 1283 O O . HIS A 1 155 ? -4.433 -13.705 4.125 1.00 90.12 155 HIS A O 1
ATOM 1289 N N . GLN A 1 156 ? -2.690 -12.737 3.069 1.00 90.75 156 GLN A N 1
ATOM 1290 C CA . GLN A 1 156 ? -2.881 -11.386 3.601 1.00 90.75 156 GLN A CA 1
ATOM 1291 C C . GLN A 1 156 ? -4.249 -10.797 3.223 1.00 90.75 156 GLN A C 1
ATOM 1293 O O . GLN A 1 156 ? -4.907 -10.203 4.073 1.00 90.75 156 GLN A O 1
ATOM 1298 N N . LEU A 1 157 ? -4.712 -11.035 1.993 1.00 90.62 157 LEU A N 1
ATOM 1299 C CA . LEU A 1 157 ? -6.017 -10.576 1.497 1.00 90.62 157 LEU A CA 1
ATOM 1300 C C . LEU A 1 157 ? -7.203 -11.464 1.911 1.00 90.62 157 LEU A C 1
ATOM 1302 O O . LEU A 1 157 ? -8.346 -11.208 1.548 1.00 90.62 157 LEU A O 1
ATOM 1306 N N . SER A 1 158 ? -6.957 -12.549 2.643 1.00 88.88 158 SER A N 1
ATOM 1307 C CA . SER A 1 158 ? -8.038 -13.385 3.164 1.00 88.88 158 SER A CA 1
ATOM 1308 C C . SER A 1 158 ? -8.589 -12.828 4.478 1.00 88.88 158 SER A C 1
ATOM 1310 O O . SER A 1 158 ? -7.934 -12.036 5.158 1.00 88.88 158 SER A O 1
ATOM 1312 N N .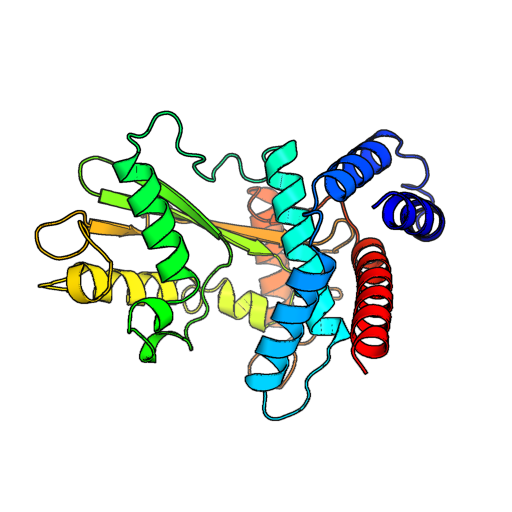 ASP A 1 159 ? -9.742 -13.338 4.920 1.00 84.00 159 ASP A N 1
ATOM 1313 C CA . ASP A 1 159 ? -10.297 -13.019 6.246 1.00 84.00 159 ASP A CA 1
ATOM 1314 C C . ASP A 1 159 ? -9.339 -13.353 7.401 1.00 84.00 159 ASP A C 1
ATOM 1316 O O . ASP A 1 159 ? -9.465 -12.806 8.492 1.00 84.00 159 ASP A O 1
ATOM 1320 N N . MET A 1 160 ? -8.368 -14.241 7.169 1.00 84.75 160 MET A N 1
ATOM 1321 C CA . MET A 1 160 ? -7.359 -14.639 8.153 1.00 84.75 160 MET A CA 1
ATOM 1322 C C . MET A 1 160 ? -6.102 -13.763 8.128 1.00 84.75 160 MET A C 1
ATOM 1324 O O . MET A 1 160 ? -5.243 -13.947 8.988 1.00 84.75 160 MET A O 1
ATOM 1328 N N . GLY A 1 161 ? -5.990 -12.858 7.153 1.00 89.31 161 GLY A N 1
ATOM 1329 C CA . GLY A 1 161 ? -4.872 -11.938 6.985 1.00 89.31 161 GLY A CA 1
ATOM 1330 C C . GLY A 1 161 ? -5.143 -10.585 7.637 1.00 89.31 161 GLY A C 1
ATOM 1331 O O . GLY A 1 161 ? -5.437 -10.511 8.831 1.00 89.31 161 GLY A O 1
ATOM 1332 N N . PHE A 1 162 ? -5.065 -9.513 6.849 1.00 91.56 162 PHE A N 1
ATOM 1333 C CA . PHE A 1 162 ? -5.123 -8.132 7.333 1.00 91.56 162 PHE A CA 1
ATOM 1334 C C . PHE A 1 162 ? -6.366 -7.833 8.164 1.00 91.56 162 PHE A C 1
ATOM 1336 O O . PHE A 1 162 ? -6.256 -7.270 9.245 1.00 91.56 162 PHE A O 1
ATOM 1343 N N . ARG A 1 163 ? -7.549 -8.277 7.721 1.00 91.44 163 ARG A N 1
ATOM 1344 C CA . ARG A 1 163 ? -8.799 -8.045 8.458 1.00 91.44 163 ARG A CA 1
ATOM 1345 C C . ARG A 1 163 ? -8.725 -8.571 9.892 1.00 91.44 163 ARG A C 1
ATOM 1347 O O . ARG A 1 163 ? -9.158 -7.904 10.829 1.00 91.44 163 ARG A O 1
ATOM 1354 N N . ARG A 1 164 ? -8.174 -9.773 10.066 1.00 91.56 164 ARG A N 1
ATOM 1355 C CA . ARG A 1 164 ? -8.009 -10.388 11.382 1.00 91.56 164 ARG A CA 1
ATOM 1356 C C . ARG A 1 164 ? -6.959 -9.665 12.214 1.00 91.56 164 ARG A C 1
ATOM 1358 O O . ARG A 1 164 ? -7.214 -9.438 13.391 1.00 91.56 164 ARG A O 1
ATOM 1365 N N . ALA A 1 165 ? -5.817 -9.321 11.619 1.00 91.00 165 ALA A N 1
ATOM 1366 C CA . ALA A 1 165 ? -4.772 -8.557 12.297 1.00 91.00 165 ALA A CA 1
ATOM 1367 C C . ALA A 1 165 ? -5.318 -7.227 12.831 1.00 91.00 165 ALA A C 1
ATOM 1369 O O . ALA A 1 165 ? -5.168 -6.939 14.015 1.00 91.00 165 ALA A O 1
ATOM 1370 N N . ILE A 1 166 ? -6.062 -6.498 11.993 1.00 91.69 166 ILE A N 1
ATOM 1371 C CA . ILE A 1 166 ? -6.722 -5.252 12.379 1.00 91.69 166 ILE A CA 1
ATOM 1372 C C . ILE A 1 166 ? -7.640 -5.484 13.576 1.00 91.69 166 ILE A C 1
ATOM 1374 O O . ILE A 1 166 ? -7.454 -4.845 14.602 1.00 91.69 166 ILE A O 1
ATOM 1378 N N . ASN A 1 167 ? -8.576 -6.433 13.495 1.00 92.94 167 ASN A N 1
ATOM 1379 C CA . ASN A 1 167 ? -9.503 -6.698 14.600 1.00 92.94 167 ASN A CA 1
ATOM 1380 C C . ASN A 1 167 ? -8.788 -7.042 15.916 1.00 92.94 167 ASN A C 1
ATOM 1382 O O . ASN A 1 167 ? -9.205 -6.562 16.962 1.00 92.94 167 ASN A O 1
ATOM 1386 N N . ILE A 1 168 ? -7.695 -7.812 15.870 1.00 92.88 168 ILE A N 1
ATOM 1387 C CA . ILE A 1 168 ? -6.895 -8.128 17.065 1.00 92.88 168 ILE A CA 1
ATOM 1388 C C . ILE A 1 168 ? -6.330 -6.849 17.698 1.00 92.88 168 ILE A C 1
ATOM 1390 O O . ILE A 1 168 ? -6.425 -6.679 18.915 1.00 92.88 168 ILE A O 1
ATOM 1394 N N . ILE A 1 169 ? -5.770 -5.950 16.883 1.00 91.81 169 ILE A N 1
ATOM 1395 C CA . ILE A 1 169 ? -5.238 -4.668 17.359 1.00 91.81 169 ILE A CA 1
ATOM 1396 C C . ILE A 1 169 ? -6.375 -3.818 17.940 1.00 91.81 169 ILE A C 1
ATOM 1398 O O . ILE A 1 169 ? -6.265 -3.332 19.065 1.00 91.81 169 ILE A O 1
ATOM 1402 N N . LEU A 1 170 ? -7.497 -3.691 17.226 1.00 92.62 170 LEU A N 1
ATOM 1403 C CA . LEU A 1 170 ? -8.646 -2.897 17.670 1.00 92.62 170 LEU A CA 1
ATOM 1404 C C . LEU A 1 170 ? -9.215 -3.389 19.004 1.00 92.62 170 LEU A C 1
ATOM 1406 O O . LEU A 1 170 ? -9.438 -2.582 19.908 1.00 92.62 170 LEU A O 1
ATOM 1410 N N . ASP A 1 171 ? -9.419 -4.700 19.146 1.00 93.25 171 ASP A N 1
ATOM 1411 C CA . ASP A 1 171 ? -9.928 -5.311 20.376 1.00 93.25 171 ASP A CA 1
ATOM 1412 C C . ASP A 1 171 ? -8.999 -5.014 21.555 1.00 93.25 171 ASP A C 1
ATOM 1414 O O . ASP A 1 171 ? -9.454 -4.660 22.645 1.00 93.25 171 ASP A O 1
ATOM 1418 N N . LYS A 1 172 ? -7.683 -5.095 21.327 1.00 92.44 172 LYS A N 1
ATOM 1419 C CA . LYS A 1 172 ? -6.694 -4.775 22.350 1.00 92.44 172 LYS A CA 1
ATOM 1420 C C . LYS A 1 172 ? -6.781 -3.318 22.770 1.00 92.44 172 LYS A C 1
ATOM 1422 O O . LYS A 1 172 ? -6.940 -3.070 23.963 1.00 92.44 172 LYS A O 1
ATOM 1427 N N . ILE A 1 173 ? -6.713 -2.377 21.829 1.00 91.19 173 ILE A N 1
ATOM 1428 C CA . ILE A 1 173 ? -6.697 -0.945 22.154 1.00 91.19 173 ILE A CA 1
ATOM 1429 C C . ILE A 1 173 ? -7.981 -0.515 22.847 1.00 91.19 173 ILE A C 1
ATOM 1431 O O . ILE A 1 173 ? -7.930 0.144 23.884 1.00 91.19 173 ILE A O 1
ATOM 1435 N N . ASN A 1 174 ? -9.133 -0.931 22.324 1.00 93.62 174 ASN A N 1
ATOM 1436 C CA . ASN A 1 174 ? -10.427 -0.566 22.895 1.00 93.62 174 ASN A CA 1
ATOM 1437 C C . ASN A 1 174 ? -10.646 -1.148 24.303 1.00 93.62 174 ASN A C 1
ATOM 1439 O O . ASN A 1 174 ? -11.521 -0.673 25.021 1.00 93.62 174 ASN A O 1
ATOM 1443 N N . SER A 1 175 ? -9.861 -2.156 24.704 1.00 93.06 175 SER A N 1
ATOM 1444 C CA . SER A 1 175 ? -9.895 -2.753 26.045 1.00 93.06 175 SER A CA 1
ATOM 1445 C C . SER A 1 175 ? -8.923 -2.119 27.050 1.00 93.06 175 SER A C 1
ATOM 1447 O O . SER A 1 175 ? -8.909 -2.520 28.213 1.00 93.06 175 SER A O 1
ATOM 1449 N N . LEU A 1 176 ? -8.103 -1.145 26.637 1.00 92.44 176 LEU A N 1
ATOM 1450 C CA . LEU A 1 176 ? -7.141 -0.499 27.530 1.00 92.44 176 LEU A CA 1
ATOM 1451 C C . LEU A 1 176 ? -7.844 0.464 28.489 1.00 92.44 176 LEU A C 1
ATOM 1453 O O . LEU A 1 176 ? -8.482 1.420 28.055 1.00 92.44 176 LEU A O 1
ATOM 1457 N N . GLU A 1 177 ? -7.669 0.242 29.794 1.00 88.44 177 GLU A N 1
ATOM 1458 C CA . GLU A 1 177 ? -8.121 1.165 30.849 1.00 88.44 177 GLU A CA 1
ATOM 1459 C C . GLU A 1 177 ? -7.270 2.443 30.920 1.00 88.44 177 GLU A C 1
ATOM 1461 O O . GLU A 1 177 ? -7.759 3.490 31.334 1.00 88.44 177 GLU A O 1
ATOM 1466 N N . ASP A 1 178 ? -5.994 2.356 30.531 1.00 88.06 178 ASP A N 1
ATOM 1467 C CA . ASP A 1 178 ? -5.033 3.460 30.567 1.00 88.06 178 ASP A CA 1
ATOM 1468 C C . ASP A 1 178 ? -4.135 3.423 29.324 1.00 88.06 178 ASP A C 1
ATOM 1470 O O . ASP A 1 178 ? -3.031 2.873 29.322 1.00 88.06 178 ASP A O 1
ATOM 1474 N N . SER A 1 179 ? -4.656 3.987 28.238 1.00 90.69 179 SER A N 1
ATOM 1475 C CA . SER A 1 179 ? -4.006 4.085 26.929 1.00 90.69 179 SER A CA 1
ATOM 1476 C C . SER A 1 179 ? -2.842 5.085 26.904 1.00 90.69 179 SER A C 1
ATOM 1478 O O . SER A 1 179 ? -1.935 4.952 26.080 1.00 90.69 179 SER A O 1
ATOM 1480 N N . SER A 1 180 ? -2.801 6.028 27.851 1.00 89.31 180 SER A N 1
ATOM 1481 C CA . SER A 1 180 ? -1.750 7.052 27.944 1.00 89.31 180 SER A CA 1
ATOM 1482 C C . SER A 1 180 ? -0.356 6.461 28.170 1.00 89.31 180 SER A C 1
ATOM 1484 O O . SER A 1 180 ? 0.630 6.924 27.599 1.00 89.31 180 SER A O 1
ATOM 1486 N N . LYS A 1 181 ? -0.264 5.351 28.918 1.00 90.25 181 LYS A N 1
ATOM 1487 C CA . LYS A 1 181 ? 0.993 4.607 29.140 1.00 90.25 181 LYS A CA 1
ATOM 1488 C C . LYS A 1 181 ? 1.608 4.049 27.863 1.00 90.25 181 LYS A C 1
ATOM 1490 O O . LYS A 1 181 ? 2.802 3.771 27.837 1.00 90.25 181 LYS A O 1
ATOM 1495 N N . HIS A 1 182 ? 0.786 3.887 26.835 1.00 89.44 182 HIS A N 1
ATOM 1496 C CA . HIS A 1 182 ? 1.182 3.402 25.525 1.00 89.44 182 HIS A CA 1
ATOM 1497 C C . HIS A 1 182 ? 1.353 4.547 24.521 1.00 89.44 182 HIS A C 1
ATOM 1499 O O . HIS A 1 182 ? 1.602 4.278 23.359 1.00 89.44 182 HIS A O 1
ATOM 1505 N N . GLY A 1 183 ? 1.214 5.816 24.933 1.00 89.06 183 GLY A N 1
ATOM 1506 C CA . GLY A 1 183 ? 1.233 6.964 24.019 1.00 89.06 183 GLY A CA 1
ATOM 1507 C C . GLY A 1 183 ? -0.023 7.077 23.147 1.00 89.06 183 GLY A C 1
ATOM 1508 O O . GLY A 1 183 ? -0.001 7.750 22.122 1.00 89.06 183 GLY A O 1
ATOM 1509 N N . LEU A 1 184 ? -1.117 6.417 23.541 1.00 91.38 184 LEU A N 1
ATOM 1510 C CA . LEU A 1 184 ? -2.390 6.366 22.816 1.00 91.38 184 LEU A CA 1
ATOM 1511 C C . LEU A 1 184 ? -3.440 7.288 23.460 1.00 91.38 184 LEU A C 1
ATOM 1513 O O . LEU A 1 184 ? -4.591 6.900 23.669 1.00 91.38 184 LEU A O 1
ATOM 1517 N N . ASP A 1 185 ? -3.034 8.506 23.820 1.00 88.94 185 ASP A N 1
ATOM 1518 C CA . ASP A 1 185 ? -3.891 9.471 24.515 1.00 88.94 185 ASP A CA 1
ATOM 1519 C C . ASP A 1 185 ? -5.192 9.743 23.752 1.00 88.94 185 ASP A C 1
ATOM 1521 O O . ASP A 1 185 ? -5.184 10.124 22.580 1.00 88.94 185 ASP A O 1
ATOM 1525 N N . GLY A 1 186 ? -6.322 9.597 24.447 1.00 85.12 186 GLY A N 1
ATOM 1526 C CA . GLY A 1 186 ? -7.650 9.809 23.869 1.00 85.12 186 GLY A CA 1
ATOM 1527 C C . GLY A 1 186 ? -8.241 8.586 23.163 1.00 85.12 186 GLY A C 1
ATOM 1528 O O . GLY A 1 186 ? -9.349 8.691 22.643 1.00 85.12 186 GLY A O 1
ATOM 1529 N N . LEU A 1 187 ? -7.563 7.435 23.172 1.00 90.25 187 LEU A N 1
ATOM 1530 C CA . LEU A 1 187 ? -8.081 6.147 22.692 1.00 90.25 187 LEU A CA 1
ATOM 1531 C C . LEU A 1 187 ? -8.401 5.204 23.864 1.00 90.25 187 LEU A C 1
ATOM 1533 O O . LEU A 1 187 ? -7.963 5.437 24.989 1.00 90.25 187 LEU A O 1
ATOM 1537 N N . GLY A 1 188 ? -9.131 4.115 23.616 1.00 88.25 188 GLY A N 1
ATOM 1538 C CA . GLY A 1 188 ? -9.395 3.073 24.621 1.00 88.25 188 GLY A CA 1
ATOM 1539 C C . GLY A 1 188 ? -10.631 3.329 25.489 1.00 88.25 188 GLY A C 1
ATOM 1540 O O . GLY A 1 188 ? -11.549 4.055 25.097 1.00 88.25 188 GLY A O 1
ATOM 1541 N N . ILE A 1 189 ? -10.696 2.702 26.668 1.00 88.69 189 ILE A N 1
ATOM 1542 C CA . ILE A 1 189 ? -11.863 2.796 27.556 1.00 88.69 189 ILE A CA 1
ATOM 1543 C C . ILE A 1 189 ? -12.020 4.237 28.057 1.00 88.69 189 ILE A C 1
ATOM 1545 O O . ILE A 1 189 ? -11.133 4.791 28.698 1.00 88.69 189 ILE A O 1
ATOM 1549 N N . GLY A 1 190 ? -13.182 4.840 27.791 1.00 84.31 190 GLY A N 1
ATOM 1550 C CA . GLY A 1 190 ? -13.481 6.226 28.172 1.00 84.31 190 GLY A CA 1
ATOM 1551 C C . GLY A 1 190 ? -12.947 7.289 27.203 1.00 84.31 190 GLY A C 1
ATOM 1552 O O . GLY A 1 190 ? -13.212 8.469 27.421 1.00 84.31 190 GLY A O 1
ATOM 1553 N N . GLY A 1 191 ? -12.243 6.880 26.142 1.00 87.56 191 GLY A N 1
ATOM 1554 C CA . GLY A 1 191 ? -11.833 7.727 25.022 1.00 87.56 191 GLY A CA 1
ATOM 1555 C C . GLY A 1 191 ? -12.594 7.405 23.733 1.00 87.56 191 GLY A C 1
ATOM 1556 O O . GLY A 1 191 ? -13.697 6.851 23.751 1.00 87.56 191 GLY A O 1
ATOM 1557 N N . HIS A 1 192 ? -11.989 7.744 22.597 1.00 88.94 192 HIS A N 1
ATOM 1558 C CA . HIS A 1 192 ? -12.486 7.371 21.281 1.00 88.94 192 HIS A CA 1
ATOM 1559 C C . HIS A 1 192 ? -12.274 5.879 21.021 1.00 88.94 192 HIS A C 1
ATOM 1561 O O . HIS A 1 192 ? -11.186 5.334 21.224 1.00 88.94 192 HIS A O 1
ATOM 1567 N N . ALA A 1 193 ? -13.317 5.228 20.513 1.00 90.75 193 ALA A N 1
ATOM 1568 C CA . ALA A 1 193 ? -13.218 3.855 20.040 1.00 90.75 193 ALA A CA 1
ATOM 1569 C C . ALA A 1 193 ? -12.670 3.824 18.610 1.00 90.75 193 ALA A C 1
ATOM 1571 O O . ALA A 1 193 ? -13.012 4.677 17.789 1.00 90.75 193 ALA A O 1
ATOM 1572 N N . ILE A 1 194 ? -11.894 2.794 18.289 1.00 91.94 194 ILE A N 1
ATOM 1573 C CA . ILE A 1 194 ? -11.477 2.509 16.914 1.00 91.94 194 ILE A CA 1
ATOM 1574 C C . ILE A 1 194 ? -12.258 1.294 16.420 1.00 91.94 194 ILE A C 1
ATOM 1576 O O . ILE A 1 194 ? -12.328 0.275 17.105 1.00 91.94 194 ILE A O 1
ATOM 1580 N N . ARG A 1 195 ? -12.881 1.380 15.249 1.00 92.31 195 ARG A N 1
ATOM 1581 C CA . ARG A 1 195 ? -13.731 0.315 14.705 1.00 92.31 195 ARG A CA 1
ATOM 1582 C C . ARG A 1 195 ? -13.348 0.000 13.275 1.00 92.31 195 ARG A C 1
ATOM 1584 O O . ARG A 1 195 ? -12.894 0.865 12.534 1.00 92.31 195 ARG A O 1
ATOM 1591 N N . LEU A 1 196 ? -13.601 -1.237 12.877 1.00 92.19 196 LEU A N 1
ATOM 1592 C CA . LEU A 1 196 ? -13.551 -1.638 11.482 1.00 92.19 196 LEU A CA 1
ATOM 1593 C C . LEU A 1 196 ? -14.931 -1.431 10.851 1.00 92.19 196 LEU A C 1
ATOM 1595 O O . LEU A 1 196 ? -15.939 -1.822 11.437 1.00 92.19 196 LEU A O 1
ATOM 1599 N N . SER A 1 197 ? -14.985 -0.822 9.667 1.00 91.38 197 SER A N 1
ATOM 1600 C CA . SER A 1 197 ? -16.236 -0.648 8.924 1.00 91.38 197 SER A CA 1
ATOM 1601 C C . SER A 1 197 ? -16.872 -1.998 8.568 1.00 91.38 197 SER A C 1
ATOM 1603 O O . SER A 1 197 ? -16.189 -2.919 8.116 1.00 91.38 197 SER A O 1
ATOM 1605 N N . ASP A 1 198 ? -18.200 -2.104 8.661 1.00 89.56 198 ASP A N 1
ATOM 1606 C CA . ASP A 1 198 ? -18.943 -3.273 8.156 1.00 89.56 198 ASP A CA 1
ATOM 1607 C C . ASP A 1 198 ? -18.766 -3.462 6.642 1.00 89.56 198 ASP A C 1
ATOM 1609 O O . ASP A 1 198 ? -18.898 -4.569 6.117 1.00 89.56 198 ASP A O 1
ATOM 1613 N N . LYS A 1 199 ? -18.447 -2.371 5.938 1.00 89.44 199 LYS A N 1
ATOM 1614 C CA . LYS A 1 199 ? -18.147 -2.341 4.503 1.00 89.44 199 LYS A CA 1
ATOM 1615 C C . LYS A 1 199 ? -16.647 -2.249 4.237 1.00 89.44 199 LYS A C 1
ATOM 1617 O O . LYS A 1 199 ? -16.260 -1.697 3.211 1.00 89.44 199 LYS A O 1
ATOM 1622 N N . TYR A 1 200 ? -15.822 -2.730 5.166 1.00 90.25 200 TYR A N 1
ATOM 1623 C CA . TYR A 1 200 ? -14.374 -2.663 5.040 1.00 90.25 200 TYR A CA 1
ATOM 1624 C C . TYR A 1 200 ? -13.887 -3.290 3.732 1.00 90.25 200 TYR A C 1
ATOM 1626 O O . TYR A 1 200 ? -14.324 -4.380 3.350 1.00 90.25 200 TYR A O 1
ATOM 1634 N N . LYS A 1 201 ? -12.965 -2.594 3.067 1.00 90.25 201 LYS A N 1
ATOM 1635 C CA . LYS A 1 201 ? -12.376 -3.017 1.800 1.00 90.25 201 LYS A CA 1
ATOM 1636 C C . LYS A 1 201 ? -10.873 -3.217 1.933 1.00 90.25 201 LYS A C 1
ATOM 1638 O O . LYS A 1 201 ? -10.191 -2.569 2.723 1.00 90.25 201 LYS A O 1
ATOM 1643 N N . GLN A 1 202 ? -10.345 -4.090 1.091 1.00 90.94 202 GLN A N 1
ATOM 1644 C CA . GLN A 1 202 ? -8.910 -4.235 0.893 1.00 90.94 202 GLN A CA 1
ATOM 1645 C C . GLN A 1 202 ? -8.594 -3.802 -0.523 1.00 90.94 202 GLN A C 1
ATOM 1647 O O . GLN A 1 202 ? -9.185 -4.318 -1.468 1.00 90.94 202 GLN A O 1
ATOM 1652 N N . SER A 1 203 ? -7.682 -2.849 -0.655 1.00 91.25 203 SER A N 1
ATOM 1653 C CA . SER A 1 203 ? -7.167 -2.404 -1.937 1.00 91.25 203 SER A CA 1
ATOM 1654 C C . SER A 1 203 ? -5.704 -2.803 -2.054 1.00 91.25 203 SER A C 1
ATOM 1656 O O . SER A 1 203 ? -4.952 -2.739 -1.085 1.00 91.25 203 SER A O 1
ATOM 1658 N N . ILE A 1 204 ? -5.280 -3.171 -3.255 1.00 92.75 204 ILE A N 1
ATOM 1659 C CA . ILE A 1 204 ? -3.869 -3.393 -3.560 1.00 92.75 204 ILE A CA 1
ATOM 1660 C C . ILE A 1 204 ? -3.451 -2.549 -4.751 1.00 92.75 204 ILE A C 1
ATOM 1662 O O . ILE A 1 204 ? -4.230 -2.342 -5.683 1.00 92.75 204 ILE A O 1
ATOM 1666 N N . THR A 1 205 ? -2.202 -2.104 -4.740 1.00 93.00 205 THR A N 1
ATOM 1667 C CA . THR A 1 205 ? -1.585 -1.457 -5.894 1.00 93.00 205 THR A CA 1
ATOM 1668 C C . THR A 1 205 ? -0.424 -2.297 -6.385 1.00 93.00 205 THR A C 1
ATOM 1670 O O . THR A 1 205 ? 0.444 -2.695 -5.610 1.00 93.00 205 THR A O 1
ATOM 1673 N N . VAL A 1 206 ? -0.417 -2.586 -7.683 1.00 94.19 206 VAL A N 1
ATOM 1674 C CA . VAL A 1 206 ? 0.598 -3.421 -8.334 1.00 94.19 206 VAL A CA 1
ATOM 1675 C C . VAL A 1 206 ? 1.297 -2.652 -9.456 1.00 94.19 206 VAL A C 1
ATOM 1677 O O . VAL A 1 206 ? 0.721 -1.698 -9.990 1.00 94.19 206 VAL A O 1
ATOM 1680 N N . PRO A 1 207 ? 2.513 -3.053 -9.868 1.00 94.44 207 PRO A N 1
ATOM 1681 C CA . PRO A 1 207 ? 3.198 -2.444 -11.001 1.00 94.44 207 PRO A CA 1
ATOM 1682 C C . PRO A 1 207 ? 2.344 -2.444 -12.272 1.00 94.44 207 PRO A C 1
ATOM 1684 O O . PRO A 1 207 ? 1.576 -3.383 -12.512 1.00 94.44 207 PRO A O 1
ATOM 1687 N N . ARG A 1 208 ? 2.529 -1.422 -13.111 1.00 92.00 208 ARG A N 1
ATOM 1688 C CA . ARG A 1 208 ? 1.749 -1.141 -14.328 1.00 92.00 208 ARG A CA 1
ATOM 1689 C C . ARG 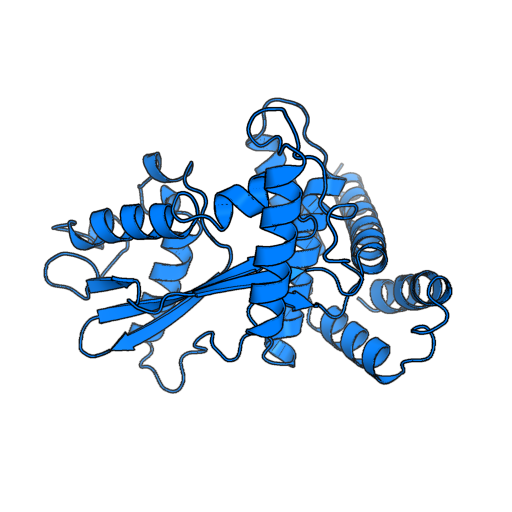A 1 208 ? 1.505 -2.368 -15.203 1.00 92.00 208 ARG A C 1
ATOM 1691 O O . ARG A 1 208 ? 0.386 -2.619 -15.633 1.00 92.00 208 ARG A O 1
ATOM 1698 N N . ASN A 1 209 ? 2.559 -3.139 -15.449 1.00 89.81 209 ASN A N 1
ATOM 1699 C CA . ASN A 1 209 ? 2.559 -4.288 -16.351 1.00 89.81 209 ASN A CA 1
ATOM 1700 C C . ASN A 1 209 ? 2.242 -5.625 -15.658 1.00 89.81 209 ASN A C 1
ATOM 1702 O O . ASN A 1 209 ? 2.431 -6.689 -16.247 1.00 89.81 209 ASN A O 1
ATOM 1706 N N . THR A 1 210 ? 1.773 -5.598 -14.409 1.00 90.25 210 THR A N 1
ATOM 1707 C CA . THR A 1 210 ? 1.380 -6.816 -13.695 1.00 90.25 210 THR A CA 1
ATOM 1708 C C . THR A 1 210 ? 0.174 -7.444 -14.378 1.00 90.25 210 THR A C 1
ATOM 1710 O O . THR A 1 210 ? -0.924 -6.887 -14.350 1.00 90.25 210 THR A O 1
ATOM 1713 N N . GLN A 1 211 ? 0.359 -8.626 -14.955 1.00 89.12 211 GLN A N 1
ATOM 1714 C CA . GLN A 1 211 ? -0.735 -9.413 -15.516 1.00 89.12 211 GLN A CA 1
ATOM 1715 C C . GLN A 1 211 ? -1.482 -10.145 -14.395 1.00 89.12 211 GLN A C 1
ATOM 1717 O O . GLN A 1 211 ? -0.853 -10.678 -13.480 1.00 89.12 211 GLN A O 1
ATOM 1722 N N . ILE A 1 212 ? -2.813 -10.208 -14.475 1.00 89.06 212 ILE A N 1
ATOM 1723 C CA . ILE A 1 212 ? -3.653 -10.966 -13.535 1.00 89.06 212 ILE A CA 1
ATOM 1724 C C . ILE A 1 212 ? -4.122 -12.239 -14.237 1.00 89.06 212 ILE A C 1
ATOM 1726 O O . ILE A 1 212 ? -5.223 -12.321 -14.786 1.00 89.06 212 ILE A O 1
ATOM 1730 N N . THR A 1 213 ? -3.224 -13.218 -14.275 1.00 86.12 213 THR A N 1
ATOM 1731 C CA . THR A 1 213 ? -3.469 -14.540 -14.847 1.00 86.12 213 THR A CA 1
ATOM 1732 C C . THR A 1 213 ? -2.908 -15.609 -13.913 1.00 86.12 213 THR A C 1
ATOM 1734 O O . THR A 1 213 ? -1.950 -15.334 -13.184 1.00 86.12 213 THR A O 1
ATOM 1737 N N . PRO A 1 214 ? -3.400 -16.857 -13.973 1.00 83.94 214 PRO A N 1
ATOM 1738 C CA . PRO A 1 214 ? -2.831 -17.939 -13.172 1.00 83.94 214 PRO A CA 1
ATOM 1739 C C . PRO A 1 214 ? -1.325 -18.150 -13.398 1.00 83.94 214 PRO A C 1
ATOM 1741 O O . PRO A 1 214 ? -0.612 -18.545 -12.482 1.00 83.94 214 PRO A O 1
ATOM 1744 N N . ASN A 1 215 ? -0.824 -17.842 -14.600 1.00 81.75 215 ASN A N 1
ATOM 1745 C CA . ASN A 1 215 ? 0.587 -18.009 -14.962 1.00 81.75 215 ASN A CA 1
ATOM 1746 C C . ASN A 1 215 ? 1.498 -16.885 -14.446 1.00 81.75 215 ASN A C 1
ATOM 1748 O O . ASN A 1 215 ? 2.707 -17.085 -14.356 1.00 81.75 215 ASN A O 1
ATOM 1752 N N . SER A 1 216 ? 0.942 -15.706 -14.157 1.00 80.31 216 SER A N 1
ATOM 1753 C CA . SER A 1 216 ? 1.693 -14.538 -13.678 1.00 80.31 216 SER A CA 1
ATOM 1754 C C . SER A 1 216 ? 1.679 -14.397 -12.157 1.00 80.31 216 SER A C 1
ATOM 1756 O O . SER A 1 216 ? 2.501 -13.665 -11.607 1.00 80.31 216 SER A O 1
ATOM 1758 N N . ILE A 1 217 ? 0.780 -15.108 -11.472 1.00 83.06 217 ILE A N 1
ATOM 1759 C CA . ILE A 1 217 ? 0.798 -15.237 -10.017 1.00 83.06 217 ILE A CA 1
ATOM 1760 C C . ILE A 1 217 ? 2.009 -16.094 -9.641 1.00 83.06 217 ILE A C 1
ATOM 1762 O O . ILE A 1 217 ? 2.130 -17.262 -10.013 1.00 83.06 217 ILE A O 1
ATOM 1766 N N . GLY A 1 218 ? 2.942 -15.466 -8.934 1.00 70.44 218 GLY A N 1
ATOM 1767 C CA . GLY A 1 218 ? 4.200 -16.055 -8.526 1.00 70.44 218 GLY A CA 1
ATOM 1768 C C . GLY A 1 218 ? 3.999 -17.263 -7.619 1.00 70.44 218 GLY A C 1
ATOM 1769 O O . GLY A 1 218 ? 3.019 -17.392 -6.880 1.00 70.44 218 GLY A O 1
ATOM 1770 N N . ARG A 1 219 ? 4.985 -18.159 -7.647 1.00 58.66 219 ARG A N 1
ATOM 1771 C CA . ARG A 1 219 ? 5.111 -19.178 -6.607 1.00 58.66 219 ARG A CA 1
ATOM 1772 C C . ARG A 1 219 ? 5.546 -18.477 -5.327 1.00 58.66 219 ARG A C 1
ATOM 1774 O O . ARG A 1 219 ? 6.514 -17.725 -5.348 1.00 58.66 219 ARG A O 1
ATOM 1781 N N . SER A 1 220 ? 4.843 -18.743 -4.236 1.00 58.09 220 SER A N 1
ATOM 1782 C CA . SER A 1 220 ? 5.182 -18.207 -2.922 1.00 58.09 220 SER A CA 1
ATOM 1783 C C . SER A 1 220 ? 6.624 -18.536 -2.544 1.00 58.09 220 SER A C 1
ATOM 1785 O O . SER A 1 220 ? 7.100 -19.646 -2.802 1.00 58.09 220 SER A O 1
ATOM 1787 N N . PHE A 1 221 ? 7.298 -17.597 -1.883 1.00 52.78 221 PHE A N 1
ATOM 1788 C CA . PHE A 1 221 ? 8.586 -17.867 -1.253 1.00 52.78 221 PHE A CA 1
ATOM 1789 C C . PHE A 1 221 ? 8.377 -18.865 -0.099 1.00 52.78 221 PHE A C 1
ATOM 1791 O O . PHE A 1 221 ? 7.842 -18.530 0.958 1.00 52.78 221 PHE A O 1
ATOM 1798 N N . GLY A 1 222 ? 8.744 -20.126 -0.335 1.00 55.19 222 GLY A N 1
ATOM 1799 C CA . GLY A 1 222 ? 8.628 -21.218 0.633 1.00 55.19 222 GLY A CA 1
ATOM 1800 C C . GLY A 1 222 ? 7.301 -21.991 0.601 1.00 55.19 222 GLY A C 1
ATOM 1801 O O . GLY A 1 222 ? 6.307 -21.601 -0.010 1.00 55.19 222 GLY A O 1
ATOM 1802 N N . THR A 1 223 ? 7.285 -23.138 1.286 1.00 59.09 223 THR A N 1
ATOM 1803 C CA . THR A 1 223 ? 6.141 -24.071 1.298 1.00 59.09 223 THR A CA 1
ATOM 1804 C C . THR A 1 223 ? 4.948 -23.566 2.111 1.00 59.09 223 THR A C 1
ATOM 1806 O O . THR A 1 223 ? 3.824 -23.990 1.853 1.00 59.09 223 THR A O 1
ATOM 1809 N N . LYS A 1 224 ? 5.165 -22.640 3.058 1.00 69.25 224 LYS A N 1
ATOM 1810 C CA . LYS A 1 224 ? 4.146 -22.142 4.003 1.00 69.25 224 LYS A CA 1
ATOM 1811 C C . LYS A 1 224 ? 2.913 -21.553 3.312 1.00 69.25 224 LYS A C 1
ATOM 1813 O O . LYS A 1 224 ? 1.805 -21.704 3.816 1.00 69.25 224 LYS A O 1
ATOM 1818 N N . TYR A 1 225 ? 3.107 -20.915 2.161 1.00 78.00 225 TYR A N 1
ATOM 1819 C CA . TYR A 1 225 ? 2.030 -20.293 1.392 1.00 78.00 225 TYR A CA 1
ATOM 1820 C C . TYR A 1 225 ? 1.908 -20.871 -0.017 1.00 78.00 225 TYR A C 1
ATOM 1822 O O . TYR A 1 225 ? 1.358 -20.214 -0.897 1.00 78.00 225 TYR A O 1
ATOM 1830 N N . ALA A 1 226 ? 2.451 -22.062 -0.274 1.00 82.44 226 ALA A N 1
ATOM 1831 C CA . ALA A 1 226 ? 2.357 -22.668 -1.595 1.00 82.44 226 ALA A CA 1
ATOM 1832 C C . ALA A 1 226 ? 0.884 -22.843 -1.998 1.00 82.44 226 ALA A C 1
ATOM 1834 O O . ALA A 1 226 ? 0.076 -23.370 -1.232 1.00 82.44 226 ALA A O 1
ATOM 1835 N N . MET A 1 227 ? 0.545 -22.386 -3.203 1.00 87.81 227 MET A N 1
ATOM 1836 C CA . MET A 1 227 ? -0.784 -22.556 -3.780 1.00 87.81 227 MET A CA 1
ATOM 1837 C C . MET A 1 227 ? -0.777 -23.729 -4.752 1.00 87.81 227 MET A C 1
ATOM 1839 O O . MET A 1 227 ? 0.153 -23.884 -5.545 1.00 87.81 227 MET A O 1
ATOM 1843 N N . ASN A 1 228 ? -1.820 -24.552 -4.694 1.00 89.19 228 ASN A N 1
ATOM 1844 C CA . ASN A 1 228 ? -2.114 -25.492 -5.770 1.00 89.19 228 ASN A CA 1
ATOM 1845 C C . ASN A 1 228 ? -2.802 -24.765 -6.945 1.00 89.19 228 ASN A C 1
ATOM 1847 O O . ASN A 1 228 ? -3.210 -23.612 -6.814 1.00 89.19 228 ASN A O 1
ATOM 1851 N N . ASN A 1 229 ? -2.958 -25.443 -8.086 1.00 88.81 229 ASN A N 1
ATOM 1852 C CA . ASN A 1 229 ? -3.538 -24.830 -9.288 1.00 88.81 229 ASN A CA 1
ATOM 1853 C C . ASN A 1 229 ? -4.943 -24.256 -9.043 1.00 88.81 229 ASN A C 1
ATOM 1855 O O . ASN A 1 229 ? -5.223 -23.143 -9.463 1.00 88.81 229 ASN A O 1
ATOM 1859 N N . GLU A 1 230 ? -5.797 -24.963 -8.300 1.00 91.06 230 GLU A N 1
ATOM 1860 C CA . GLU A 1 230 ? -7.151 -24.495 -7.981 1.00 91.06 230 GLU A CA 1
ATOM 1861 C C . GLU A 1 230 ? -7.133 -23.206 -7.143 1.00 91.06 230 GLU A C 1
ATOM 1863 O O . GLU A 1 230 ? -7.908 -22.279 -7.386 1.00 91.06 230 GLU A O 1
ATOM 1868 N N . GLN A 1 231 ? -6.232 -23.122 -6.163 1.00 91.00 231 GLN A N 1
ATOM 1869 C CA . GLN A 1 231 ? -6.042 -21.933 -5.336 1.00 91.00 231 GLN A CA 1
ATOM 1870 C C . GLN A 1 231 ? -5.499 -20.761 -6.153 1.00 91.00 231 GLN A C 1
ATOM 1872 O O . GLN A 1 231 ? -5.958 -19.639 -5.950 1.00 91.00 231 GLN A O 1
ATOM 1877 N N . THR A 1 232 ? -4.570 -21.014 -7.076 1.00 90.81 232 THR A N 1
ATOM 1878 C CA . THR A 1 232 ? -4.039 -20.000 -7.995 1.00 90.81 232 THR A CA 1
ATOM 1879 C C . THR A 1 232 ? -5.123 -19.490 -8.943 1.00 90.81 232 THR A C 1
ATOM 1881 O O . THR A 1 232 ? -5.285 -18.281 -9.090 1.00 90.81 232 THR A O 1
ATOM 1884 N N . ASP A 1 233 ? -5.923 -20.386 -9.524 1.00 90.69 233 ASP A N 1
ATOM 1885 C CA . ASP A 1 233 ? -7.034 -20.026 -10.410 1.00 90.69 233 ASP A CA 1
ATOM 1886 C C . ASP A 1 233 ? -8.094 -19.212 -9.667 1.00 90.69 233 ASP A C 1
ATOM 1888 O O . ASP A 1 233 ? -8.591 -18.202 -10.170 1.00 90.69 233 ASP A O 1
ATOM 1892 N N . ARG A 1 234 ? -8.436 -19.626 -8.441 1.00 92.75 234 ARG A N 1
ATOM 1893 C CA . ARG A 1 234 ? -9.355 -18.874 -7.587 1.00 92.75 234 ARG A CA 1
ATOM 1894 C C . ARG A 1 234 ? -8.801 -17.492 -7.264 1.00 92.75 234 ARG A C 1
ATOM 1896 O O . ARG A 1 234 ? -9.510 -16.522 -7.480 1.00 92.75 234 ARG A O 1
ATOM 1903 N N . PHE A 1 235 ? -7.545 -17.401 -6.838 1.00 93.50 235 PHE A N 1
ATOM 1904 C CA . PHE A 1 235 ? -6.934 -16.117 -6.512 1.00 93.50 235 PHE A CA 1
ATOM 1905 C C . PHE A 1 235 ? -6.862 -15.186 -7.727 1.00 93.50 235 PHE A C 1
ATOM 1907 O O . PHE A 1 235 ? -7.147 -14.001 -7.605 1.00 93.50 235 PHE A O 1
ATOM 1914 N N . SER A 1 236 ? -6.573 -15.718 -8.920 1.00 93.38 236 SER A N 1
ATOM 1915 C CA . SER A 1 236 ? -6.624 -14.936 -10.159 1.00 93.38 236 SER A CA 1
ATOM 1916 C C . SER A 1 236 ? -8.015 -14.363 -10.427 1.00 93.38 236 SER A C 1
ATOM 1918 O O . SER A 1 236 ? -8.107 -13.229 -10.887 1.00 93.38 236 SER A O 1
ATOM 1920 N N . ARG A 1 237 ? -9.087 -15.119 -10.152 1.00 94.50 237 ARG A N 1
ATOM 1921 C CA . ARG A 1 237 ? -10.464 -14.618 -10.283 1.00 94.50 237 ARG A CA 1
ATOM 1922 C C . ARG A 1 237 ? -10.783 -13.560 -9.235 1.00 94.50 237 ARG A C 1
ATOM 1924 O O . ARG A 1 237 ? -11.327 -12.525 -9.599 1.00 94.50 237 ARG A O 1
ATOM 1931 N N . ASP A 1 238 ? -10.395 -13.789 -7.982 1.00 94.19 238 ASP A N 1
ATOM 1932 C CA . ASP A 1 238 ? -10.599 -12.830 -6.892 1.00 94.19 238 ASP A CA 1
ATOM 1933 C C . ASP A 1 238 ? -9.903 -11.488 -7.222 1.00 94.19 238 ASP A C 1
ATOM 1935 O O . ASP A 1 238 ? -10.491 -10.422 -7.081 1.00 94.19 238 ASP A O 1
ATOM 1939 N N . LEU A 1 239 ? -8.681 -11.526 -7.769 1.00 94.44 239 LEU A N 1
ATOM 1940 C CA . LEU A 1 239 ? -7.944 -10.332 -8.207 1.00 94.44 239 LEU A CA 1
ATOM 1941 C C . LEU A 1 239 ? -8.598 -9.618 -9.401 1.00 94.44 239 LEU A C 1
ATOM 1943 O O . LEU A 1 239 ? -8.603 -8.390 -9.448 1.00 94.44 239 LEU A O 1
ATOM 1947 N N . GLN A 1 240 ? -9.148 -10.363 -10.365 1.00 93.69 240 GLN A N 1
ATOM 1948 C CA . GLN A 1 240 ? -9.906 -9.785 -11.485 1.00 93.69 240 GLN A CA 1
ATOM 1949 C C . GLN A 1 240 ? -11.198 -9.119 -10.997 1.00 93.69 240 GLN A C 1
ATOM 1951 O O . GLN A 1 240 ? -11.567 -8.048 -11.477 1.00 93.69 240 GLN A O 1
ATOM 1956 N N . GLU A 1 241 ? -11.872 -9.723 -10.019 1.00 94.38 241 GLU A N 1
ATOM 1957 C CA . GLU A 1 241 ? -13.036 -9.126 -9.372 1.00 94.38 241 GLU A CA 1
ATOM 1958 C C . GLU A 1 241 ? -12.648 -7.835 -8.636 1.00 94.38 241 GLU A C 1
ATOM 1960 O O . GLU A 1 241 ? -13.282 -6.803 -8.860 1.00 94.38 241 GLU A O 1
ATOM 1965 N N . MET A 1 242 ? -11.560 -7.843 -7.856 1.00 93.88 242 MET A N 1
ATOM 1966 C CA . MET A 1 242 ? -11.019 -6.635 -7.218 1.00 93.88 242 MET A CA 1
ATOM 1967 C C . MET A 1 242 ? -10.697 -5.537 -8.239 1.00 93.88 242 MET A C 1
ATOM 1969 O O . MET A 1 242 ? -11.027 -4.376 -8.007 1.00 93.88 242 MET A O 1
ATOM 1973 N N . GLU A 1 243 ? -10.085 -5.880 -9.376 1.00 92.44 243 GLU A N 1
ATOM 1974 C CA . GLU A 1 243 ? -9.803 -4.928 -10.460 1.00 92.44 243 GLU A CA 1
ATOM 1975 C C . GLU A 1 243 ? -11.098 -4.324 -11.019 1.00 92.44 243 GLU A C 1
ATOM 1977 O O . GLU A 1 243 ? -11.206 -3.104 -11.136 1.00 92.44 243 GLU A O 1
ATOM 1982 N N . SER A 1 244 ? -12.126 -5.146 -11.259 1.00 92.12 244 SER A N 1
ATOM 1983 C CA . SER A 1 244 ? -13.437 -4.674 -11.733 1.00 92.12 244 SER A CA 1
ATOM 1984 C C . SER A 1 244 ? -14.159 -3.753 -10.739 1.00 92.12 244 SER A C 1
ATOM 1986 O O . SER A 1 244 ? -14.945 -2.898 -11.143 1.00 92.12 244 SER A O 1
ATOM 1988 N N . GLN A 1 245 ? -13.870 -3.905 -9.444 1.00 91.88 245 GLN A N 1
ATOM 1989 C CA . GLN A 1 245 ? -14.407 -3.082 -8.359 1.00 91.88 245 GLN A CA 1
ATOM 1990 C C . GLN A 1 245 ? -13.547 -1.839 -8.065 1.00 91.88 245 GLN A C 1
ATOM 1992 O O . GLN A 1 245 ? -13.911 -1.042 -7.201 1.00 91.88 245 GLN A O 1
ATOM 1997 N N . GLY A 1 246 ? -12.411 -1.662 -8.750 1.00 89.44 246 GLY A N 1
ATOM 1998 C CA . GLY A 1 246 ? -11.469 -0.564 -8.504 1.00 89.44 246 GLY A CA 1
ATOM 1999 C C . GLY A 1 246 ? -10.588 -0.735 -7.256 1.00 89.44 246 GLY A C 1
ATOM 2000 O O . GLY A 1 246 ? -9.946 0.224 -6.829 1.00 89.44 246 GLY A O 1
ATOM 2001 N N . LEU A 1 247 ? -10.545 -1.940 -6.679 1.00 91.06 247 LEU A N 1
ATOM 2002 C CA . LEU A 1 247 ? -9.744 -2.303 -5.500 1.00 91.06 247 LEU A CA 1
ATOM 2003 C C . LEU A 1 247 ? -8.366 -2.862 -5.855 1.00 91.06 247 LEU A C 1
ATOM 2005 O O . LEU A 1 247 ? -7.496 -2.963 -4.998 1.00 91.06 247 LEU A O 1
ATOM 2009 N N . LEU A 1 248 ? -8.134 -3.214 -7.115 1.00 93.06 248 LEU A N 1
ATOM 2010 C CA . LEU A 1 248 ? -6.797 -3.482 -7.626 1.00 93.06 248 LEU A CA 1
ATOM 2011 C C . LEU A 1 248 ? -6.410 -2.348 -8.567 1.00 93.06 248 LEU A C 1
ATOM 2013 O O . LEU A 1 248 ? -7.001 -2.183 -9.633 1.00 93.06 248 LEU A O 1
ATOM 2017 N N . LYS A 1 249 ? -5.408 -1.568 -8.165 1.00 92.06 249 LYS A N 1
ATOM 2018 C CA . LYS A 1 249 ? -4.904 -0.421 -8.920 1.00 92.06 249 LYS A CA 1
ATOM 2019 C C . LYS A 1 249 ? -3.572 -0.757 -9.577 1.00 92.06 249 LYS A C 1
ATOM 2021 O O . LYS A 1 249 ? -2.766 -1.524 -9.048 1.00 92.06 249 LYS A O 1
ATOM 2026 N N . LYS A 1 250 ? -3.337 -0.172 -10.748 1.00 91.94 250 LYS A N 1
ATOM 2027 C CA . LYS A 1 250 ? -2.048 -0.230 -11.442 1.00 91.94 250 LYS A CA 1
ATOM 2028 C C . LYS A 1 250 ? -1.295 1.069 -11.178 1.00 91.94 250 LYS A C 1
ATOM 2030 O O . LYS A 1 250 ? -1.846 2.144 -11.395 1.00 91.94 250 LYS A O 1
ATOM 2035 N N . ALA A 1 251 ? -0.051 0.956 -10.731 1.00 93.12 251 ALA A N 1
ATOM 2036 C CA . ALA A 1 251 ? 0.858 2.086 -10.589 1.00 93.12 251 ALA A CA 1
ATOM 2037 C C . ALA A 1 251 ? 1.289 2.637 -11.956 1.00 93.12 251 ALA A C 1
ATOM 2039 O O . ALA A 1 251 ? 1.134 1.972 -12.985 1.00 93.12 251 ALA A O 1
ATOM 2040 N N . CYS A 1 252 ? 1.931 3.806 -11.971 1.00 92.19 252 CYS A N 1
ATOM 2041 C CA . CYS A 1 252 ? 2.565 4.314 -13.193 1.00 92.19 252 CYS A CA 1
ATOM 2042 C C . CYS A 1 252 ? 3.842 3.569 -13.594 1.00 92.19 252 CYS A C 1
ATOM 2044 O O . CYS A 1 252 ? 4.232 3.591 -14.763 1.00 92.19 252 CYS A O 1
ATOM 2046 N N . PHE A 1 253 ? 4.511 2.922 -12.646 1.00 92.56 253 PHE A N 1
ATOM 2047 C CA . PHE A 1 253 ? 5.781 2.242 -12.883 1.00 92.56 253 PHE A CA 1
ATOM 2048 C C . PHE A 1 253 ? 5.562 0.751 -13.131 1.00 92.56 253 PHE A C 1
ATOM 2050 O O . PHE A 1 253 ? 4.809 0.088 -12.417 1.00 92.56 253 PHE A O 1
ATOM 2057 N N . SER A 1 254 ? 6.203 0.224 -14.172 1.00 91.75 254 SER A N 1
ATOM 2058 C CA . SER A 1 254 ? 6.287 -1.215 -14.438 1.00 91.75 254 SER A CA 1
ATOM 2059 C C . SER A 1 254 ? 7.272 -1.900 -13.487 1.00 91.75 254 SER A C 1
ATOM 2061 O O . SER A 1 254 ? 8.045 -1.248 -12.786 1.00 91.75 254 SER A O 1
ATOM 2063 N N . ASN A 1 255 ? 7.273 -3.232 -13.470 1.00 90.69 255 ASN A N 1
ATOM 2064 C CA . ASN A 1 255 ? 8.256 -4.005 -12.713 1.00 90.69 255 ASN A CA 1
ATOM 2065 C C . ASN A 1 255 ? 9.700 -3.704 -13.140 1.00 90.69 255 ASN A C 1
ATOM 2067 O O . ASN A 1 255 ? 10.599 -3.697 -12.299 1.00 90.69 255 ASN A O 1
ATOM 2071 N N . GLU A 1 256 ? 9.913 -3.471 -14.430 1.00 89.62 256 GLU A N 1
ATOM 2072 C CA . GLU A 1 256 ? 11.198 -3.137 -15.029 1.00 89.62 256 GLU A CA 1
ATOM 2073 C C . GLU A 1 256 ? 11.629 -1.727 -14.628 1.00 89.62 256 GLU A C 1
ATOM 2075 O O . GLU A 1 256 ? 12.789 -1.543 -14.263 1.00 89.62 256 GLU A O 1
ATOM 2080 N N . ASP A 1 257 ? 10.699 -0.763 -14.625 1.00 90.69 257 ASP A N 1
ATOM 2081 C CA . ASP A 1 257 ? 10.977 0.602 -14.164 1.00 90.69 257 ASP A CA 1
ATOM 2082 C C . ASP A 1 257 ? 11.416 0.583 -12.698 1.00 90.69 257 ASP A C 1
ATOM 2084 O O . ASP A 1 257 ? 12.465 1.124 -12.353 1.00 90.69 257 ASP A O 1
ATOM 2088 N N . ILE A 1 258 ? 10.635 -0.090 -11.845 1.00 93.75 258 ILE A N 1
ATOM 2089 C CA . ILE A 1 258 ? 10.934 -0.223 -10.415 1.00 93.75 258 ILE A CA 1
ATOM 2090 C C . ILE A 1 258 ? 12.298 -0.889 -10.242 1.00 93.75 258 ILE A C 1
ATOM 2092 O O . ILE A 1 258 ? 13.130 -0.370 -9.513 1.00 93.75 258 ILE A O 1
ATOM 2096 N N . GLY A 1 259 ? 12.565 -1.992 -10.951 1.00 92.38 259 GLY A N 1
ATOM 2097 C CA . GLY A 1 259 ? 13.844 -2.697 -10.866 1.00 92.38 259 GLY A CA 1
ATOM 2098 C C . GLY A 1 259 ? 15.045 -1.829 -11.249 1.00 92.38 259 GLY A C 1
ATOM 2099 O O . GLY A 1 259 ? 16.060 -1.861 -10.560 1.00 92.38 259 GLY A O 1
ATOM 2100 N N . ALA A 1 260 ? 14.926 -1.023 -12.303 1.00 90.94 260 ALA A N 1
ATOM 2101 C CA . ALA A 1 260 ? 15.999 -0.136 -12.742 1.00 90.94 260 ALA A CA 1
ATOM 2102 C C . ALA A 1 260 ? 16.216 1.048 -11.777 1.00 90.94 260 ALA A C 1
ATOM 2104 O O . ALA A 1 260 ? 17.347 1.475 -11.537 1.00 90.94 260 ALA A O 1
ATOM 2105 N N . ILE A 1 261 ? 15.140 1.562 -11.172 1.00 93.94 261 ILE A N 1
ATOM 2106 C CA . ILE A 1 261 ? 15.212 2.571 -10.104 1.00 93.94 261 ILE A CA 1
ATOM 2107 C C . ILE A 1 261 ? 15.866 1.975 -8.849 1.00 93.94 261 ILE A C 1
ATOM 2109 O O . ILE A 1 261 ? 16.735 2.609 -8.255 1.00 93.94 261 ILE A O 1
ATOM 2113 N N . THR A 1 262 ? 15.505 0.744 -8.479 1.00 94.81 262 THR A N 1
ATOM 2114 C CA . THR A 1 262 ? 16.133 0.003 -7.379 1.00 94.81 262 THR A CA 1
ATOM 2115 C C . THR A 1 262 ? 17.628 -0.185 -7.611 1.00 94.81 262 THR A C 1
ATOM 2117 O O . THR A 1 262 ? 18.404 0.061 -6.694 1.00 94.81 262 THR A O 1
ATOM 2120 N N . ASP A 1 263 ? 18.044 -0.569 -8.821 1.00 93.94 263 ASP A N 1
ATOM 2121 C CA . ASP A 1 263 ? 19.463 -0.732 -9.160 1.00 93.94 263 ASP A CA 1
ATOM 2122 C C . ASP A 1 263 ? 20.236 0.585 -9.022 1.00 93.94 263 ASP A C 1
ATOM 2124 O O . ASP A 1 263 ? 21.300 0.614 -8.407 1.00 93.94 263 ASP A O 1
ATOM 2128 N N . PHE A 1 264 ? 19.660 1.697 -9.493 1.00 94.12 264 PHE A N 1
ATOM 2129 C CA . PHE A 1 264 ? 20.242 3.022 -9.275 1.00 94.12 264 PHE A CA 1
ATOM 2130 C C . PHE A 1 264 ? 20.419 3.332 -7.781 1.00 94.12 264 PHE A C 1
ATOM 2132 O O . PHE A 1 264 ? 21.484 3.789 -7.369 1.00 94.12 264 PHE A O 1
ATOM 2139 N N . PHE A 1 265 ? 19.389 3.102 -6.962 1.00 94.62 265 PHE A N 1
ATOM 2140 C CA . PHE A 1 265 ? 19.467 3.402 -5.533 1.00 94.62 265 PHE A CA 1
ATOM 2141 C C . PHE A 1 265 ? 20.463 2.508 -4.803 1.00 94.62 265 PHE A C 1
ATOM 2143 O O . PHE A 1 265 ? 21.218 3.009 -3.975 1.00 94.62 265 PHE A O 1
ATOM 2150 N N . LEU A 1 266 ? 20.527 1.223 -5.146 1.00 94.56 266 LEU A N 1
ATOM 2151 C CA . LEU A 1 266 ? 21.507 0.303 -4.580 1.00 94.56 266 LEU A CA 1
ATOM 2152 C C . LEU A 1 266 ? 22.944 0.762 -4.876 1.00 94.56 266 LEU A C 1
ATOM 2154 O O . LEU A 1 266 ? 23.783 0.779 -3.976 1.00 94.56 266 LEU A O 1
ATOM 2158 N N . ASP A 1 267 ? 23.218 1.202 -6.106 1.00 94.75 267 ASP A N 1
ATOM 2159 C CA . ASP A 1 267 ? 24.527 1.741 -6.489 1.00 94.75 267 ASP A CA 1
ATOM 2160 C C . ASP A 1 267 ? 24.894 3.011 -5.702 1.00 94.75 267 ASP A C 1
ATOM 2162 O O . ASP A 1 267 ? 26.042 3.172 -5.284 1.00 94.75 267 ASP A O 1
ATOM 2166 N N . GLU A 1 268 ? 23.945 3.926 -5.487 1.00 94.75 268 GLU A N 1
ATOM 2167 C CA . GLU A 1 268 ? 24.182 5.145 -4.701 1.00 94.75 268 GLU A CA 1
ATOM 2168 C C . GLU A 1 268 ? 24.381 4.845 -3.205 1.00 94.75 268 GLU A C 1
ATOM 2170 O O . GLU A 1 268 ? 25.262 5.436 -2.578 1.00 94.75 268 GLU A O 1
ATOM 2175 N N . ILE A 1 269 ? 23.638 3.885 -2.644 1.00 94.81 269 ILE A N 1
ATOM 2176 C CA . ILE A 1 269 ? 23.824 3.418 -1.262 1.00 94.81 269 ILE A CA 1
ATOM 2177 C C . ILE A 1 269 ? 25.217 2.801 -1.089 1.00 94.81 269 ILE A C 1
ATOM 2179 O O . ILE A 1 269 ? 25.924 3.133 -0.138 1.00 94.81 269 ILE A O 1
ATOM 2183 N N . ASN A 1 270 ? 25.664 1.968 -2.031 1.00 94.19 270 ASN A N 1
ATOM 2184 C CA . ASN A 1 270 ? 27.000 1.372 -1.981 1.00 94.19 270 ASN A CA 1
ATOM 2185 C C . ASN A 1 270 ? 28.107 2.438 -1.987 1.00 94.19 270 ASN A C 1
ATOM 2187 O O . ASN A 1 270 ? 29.041 2.358 -1.189 1.00 94.19 270 ASN A O 1
ATOM 2191 N N . LYS A 1 271 ? 27.973 3.486 -2.812 1.00 95.38 271 LYS A N 1
ATOM 2192 C CA . LYS A 1 271 ? 28.909 4.627 -2.814 1.00 95.38 271 LYS A CA 1
ATOM 2193 C C . LYS A 1 271 ? 28.914 5.372 -1.481 1.00 95.38 271 LYS A C 1
ATOM 2195 O O . LYS A 1 271 ? 29.981 5.761 -1.009 1.00 95.38 271 LYS A O 1
ATOM 2200 N N . LEU A 1 272 ? 27.742 5.571 -0.873 1.00 92.88 272 LEU A N 1
ATOM 2201 C CA . LEU A 1 272 ? 27.617 6.202 0.443 1.00 92.88 272 LEU A CA 1
ATOM 2202 C C . LEU A 1 272 ? 28.357 5.389 1.517 1.00 92.88 272 LEU A C 1
ATOM 2204 O O . LEU A 1 272 ? 29.113 5.960 2.301 1.00 92.88 272 LEU A O 1
ATOM 2208 N N . VAL A 1 273 ? 28.183 4.065 1.523 1.00 92.00 273 VAL A N 1
ATOM 2209 C CA . VAL A 1 273 ? 28.857 3.149 2.460 1.00 92.00 273 VAL A CA 1
ATOM 2210 C C . VAL A 1 273 ? 30.372 3.137 2.247 1.00 92.00 273 VAL A C 1
ATOM 2212 O O . VAL A 1 273 ? 31.127 3.121 3.217 1.00 92.00 273 VAL A O 1
ATOM 2215 N N . GLU A 1 274 ? 30.841 3.151 0.998 1.00 93.62 274 GLU A N 1
ATOM 2216 C CA . GLU A 1 274 ? 32.273 3.225 0.684 1.00 93.62 274 GLU A CA 1
ATOM 2217 C C . GLU A 1 274 ? 32.907 4.538 1.150 1.00 93.62 274 GLU A C 1
ATOM 2219 O O . GLU A 1 274 ? 34.015 4.516 1.675 1.00 93.62 274 GLU A O 1
ATOM 2224 N N . ALA A 1 275 ? 32.205 5.665 1.016 1.00 91.56 275 ALA A N 1
ATOM 2225 C CA . ALA A 1 275 ? 32.697 6.973 1.452 1.00 91.56 275 ALA A CA 1
ATOM 2226 C C . ALA A 1 275 ? 32.800 7.125 2.984 1.00 91.56 275 ALA A C 1
ATOM 2228 O O . ALA A 1 275 ? 33.467 8.041 3.462 1.00 91.56 275 ALA A O 1
ATOM 2229 N N . GLN A 1 276 ? 32.125 6.262 3.750 1.00 87.31 276 GLN A N 1
ATOM 2230 C CA . GLN A 1 276 ? 32.150 6.247 5.219 1.00 87.31 276 GLN A CA 1
ATOM 2231 C C . GLN A 1 276 ? 33.252 5.347 5.807 1.00 87.31 276 GLN A C 1
ATOM 2233 O O . GLN A 1 276 ? 33.421 5.324 7.029 1.00 87.31 276 GLN A O 1
ATOM 2238 N N . LYS A 1 277 ? 33.980 4.603 4.965 1.00 79.50 277 LYS A N 1
ATOM 2239 C CA . LYS A 1 277 ? 35.116 3.752 5.352 1.00 79.50 277 LYS A CA 1
ATOM 2240 C C . LYS A 1 277 ? 36.438 4.507 5.264 1.00 79.50 277 LYS A C 1
ATOM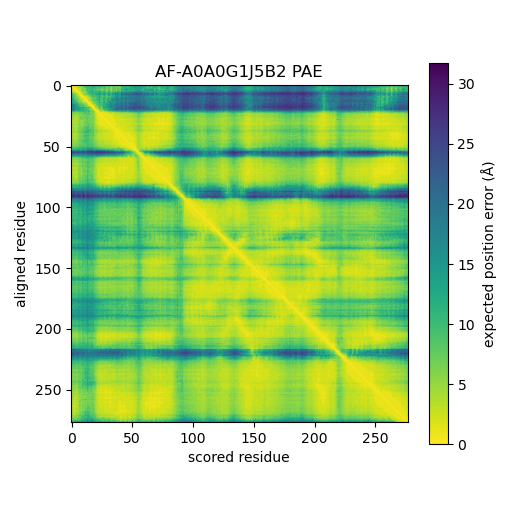 2242 O O . LYS A 1 277 ? 37.293 4.245 6.137 1.00 79.50 277 LYS A O 1
#

Mean predicted aligned error: 7.38 Å

Secondary structure (DSSP, 8-state):
-HHHHHHHHHHHHTTSTTTTT-HHHHHHHHHHHHHS-TTHHHHHHHHHHHHHHH-SS---HHHHHHHHHHHHHHHHHHHHH-S-TTS---SS--HHHHHHHHHHHHHHH-GGGGT-GGGTTS---SEEEEEEETTEEEEEEEEEE-SS-SHHHHHHTSTTTHHHHHHHHHHHHHT-S-GGGGT-TTBSTTSBEEEEEEEEEEEEEE-TT---STTTSPPPSSGGGPPPHHHHHHHHHHHHHHHHTT-EEE-SS-HHHHHHHHHHHHHHHHHHHHHT-

Foldseek 3Di:
DVCLLPPFLQPLLVVPVVRNPVPVLNVLLSQLVVQFDPCVLVVLLVVLVVVVVVDDDDDDSLVSLLQVLQVSSVVSSCVVPVLPVLADPPPDDDPVVVVLVVVVLCCLQCVVLLVPPVLRPAQGANDFRWDDDDQAIETAEGEHEDQAAELVVVCLQDCNHHVVSVVVSQVVFQCDPCSVSSVNPQTHDPGHHYYYDPNHYYAYEYEQPQDLDLVSHDADDDPPRGDDSVRSRVVSVVQVVCVVVVRYHYRSHHSSSSSVSSVVSVVVSVVVVVVVD

Sequence (277 aa):
MDRLVDVNLRDVNARDPEYGQDKELIRRQRRILHQLSPNIIEELHGHLQAAHNEQWHEFNEKLMLKGEVFERLLEAEDQLYDLFPETIRPEEETEDKQRVGETILGLMQNPGRFGFDDMDSLSNPDLFSIRFEGDSYIIETSIEAKTHLDGRTRHQLSDMGFRRAINIILDKINSLEDSSKHGLDGLGIGGHAIRLSDKYKQSITVPRNTQITPNSIGRSFGTKYAMNNEQTDRFSRDLQEMESQGLLKKACFSNEDIGAITDFFLDEINKLVEAQK

Radius of gyration: 19.94 Å; Cα contacts (8 Å, |Δi|>4): 339; chains: 1; bounding box: 55×45×59 Å